Protein AF-A0AAD3XKQ5-F1 (afdb_monomer)

Secondary structure (DSSP, 8-state):
-GGGGT-BTTB-SSTT----SSPPPP-PPPTT--HHHHHHHHHHHHH--S------SS-HHHHHHHHHHHHHHHHHHHHTS--HHHHHHHHHHHHHHHHHS-------------HHHHHHHHHHHHHHHHHHHHHHHHHHHTTT-HHHHHHHHHHHHHHHHHHHHHHHHHHHHHHHHHHHHHHHHHTT-

Radius of gyration: 32.08 Å; Cα contacts (8 Å, |Δi|>4): 68; chains: 1; bounding box: 66×71×65 Å

Organism: Nepenthes gracilis (NCBI:txid150966)

Structure (mmCIF, N/CA/C/O backbone):
data_AF-A0AAD3XKQ5-F1
#
_entry.id   AF-A0AAD3XKQ5-F1
#
loop_
_atom_site.group_PDB
_atom_site.id
_atom_site.type_symbol
_atom_site.label_atom_id
_atom_site.label_alt_id
_atom_site.label_comp_id
_atom_site.label_asym_id
_atom_site.label_entity_id
_atom_site.label_seq_id
_atom_site.pdbx_PDB_ins_code
_atom_site.Cartn_x
_atom_site.Cartn_y
_atom_site.Cartn_z
_atom_site.occupancy
_atom_site.B_iso_or_equiv
_atom_site.auth_seq_id
_atom_site.auth_comp_id
_atom_site.auth_asym_id
_atom_site.auth_atom_id
_atom_site.pdbx_PDB_model_num
ATOM 1 N N . MET A 1 1 ? -11.873 17.105 34.333 1.00 69.88 1 MET A N 1
ATOM 2 C CA . MET A 1 1 ? -11.500 16.675 32.964 1.00 69.88 1 MET A CA 1
ATOM 3 C C . MET A 1 1 ? -10.469 17.612 32.327 1.00 69.88 1 MET A C 1
ATOM 5 O O . MET A 1 1 ? -9.431 17.121 31.914 1.00 69.88 1 MET A O 1
ATOM 9 N N . MET A 1 2 ? -10.682 18.938 32.317 1.00 74.25 2 MET A N 1
ATOM 10 C CA . MET A 1 2 ? -9.738 19.914 31.726 1.00 74.25 2 MET A CA 1
ATOM 11 C C . MET A 1 2 ? -8.396 20.045 32.469 1.00 74.25 2 MET A C 1
ATOM 13 O O . MET A 1 2 ? -7.367 20.252 31.835 1.00 74.25 2 MET A O 1
ATOM 17 N N . ALA A 1 3 ? -8.381 19.852 33.792 1.00 74.44 3 ALA A N 1
ATOM 18 C CA . ALA A 1 3 ? -7.149 19.887 34.587 1.00 74.44 3 ALA A CA 1
ATOM 19 C C . ALA A 1 3 ? -6.101 18.852 34.120 1.00 74.44 3 ALA A C 1
ATOM 21 O O . ALA A 1 3 ? -4.918 19.165 34.057 1.00 74.44 3 ALA A O 1
ATOM 22 N N . ASN A 1 4 ? -6.535 17.658 33.693 1.00 79.88 4 ASN A N 1
ATOM 23 C CA . ASN A 1 4 ? -5.638 16.600 33.201 1.00 79.88 4 ASN A CA 1
ATOM 24 C C . ASN A 1 4 ? -5.000 16.938 31.845 1.00 79.88 4 ASN A C 1
ATOM 26 O O . ASN A 1 4 ? -3.986 16.355 31.485 1.00 79.88 4 ASN A O 1
ATOM 30 N N . MET A 1 5 ? -5.589 17.881 31.106 1.00 75.00 5 MET A N 1
ATOM 31 C CA . MET A 1 5 ? -5.068 18.403 29.841 1.00 75.00 5 MET A CA 1
ATOM 32 C C . MET A 1 5 ? -4.233 19.682 30.051 1.00 75.00 5 MET A C 1
ATOM 34 O O . MET A 1 5 ? -3.895 20.368 29.091 1.00 75.00 5 MET A O 1
ATOM 38 N N . GLY A 1 6 ? -3.905 20.020 31.307 1.00 77.12 6 GLY A N 1
ATOM 39 C CA . GLY A 1 6 ? -3.063 21.166 31.649 1.00 77.12 6 GLY A CA 1
ATOM 40 C C . GLY A 1 6 ? -3.800 22.505 31.704 1.00 77.12 6 GLY A C 1
ATOM 41 O O . GLY A 1 6 ? -3.184 23.536 31.466 1.00 77.12 6 GLY A O 1
ATOM 42 N N . TYR A 1 7 ? -5.108 22.525 31.977 1.00 79.06 7 TYR A N 1
ATOM 43 C CA . TYR A 1 7 ? -5.847 23.779 32.169 1.00 79.06 7 TYR A CA 1
ATOM 44 C C . TYR A 1 7 ? -5.558 24.395 33.545 1.00 79.06 7 TYR A C 1
ATOM 46 O O . TYR A 1 7 ? -5.739 23.723 34.565 1.00 79.06 7 TYR A O 1
ATOM 54 N N . ARG A 1 8 ? -5.183 25.679 33.580 1.00 75.44 8 ARG A N 1
ATOM 55 C CA . ARG A 1 8 ? -5.085 26.488 34.804 1.00 75.44 8 ARG A CA 1
ATOM 56 C C . ARG A 1 8 ? -5.953 27.738 34.654 1.00 75.44 8 ARG A C 1
ATOM 58 O O . ARG A 1 8 ? -6.067 28.307 33.578 1.00 75.44 8 ARG A O 1
ATOM 65 N N . GLU A 1 9 ? -6.596 28.179 35.726 1.00 72.75 9 GLU A N 1
ATOM 66 C CA . GLU A 1 9 ? -7.395 29.406 35.665 1.00 72.75 9 GLU A CA 1
ATOM 67 C C . GLU A 1 9 ? 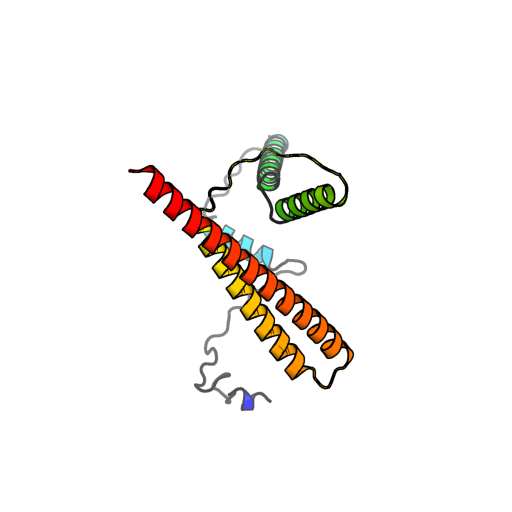-6.487 30.610 35.347 1.00 72.75 9 GLU A C 1
ATOM 69 O O . GLU A 1 9 ? -5.449 30.793 35.981 1.00 72.75 9 GLU A O 1
ATOM 74 N N . GLY A 1 10 ? -6.825 31.378 34.305 1.00 73.69 10 GLY A N 1
ATOM 75 C CA . GLY A 1 10 ? -6.029 32.520 33.830 1.00 73.69 10 GLY A CA 1
ATOM 76 C C . GLY A 1 10 ? -4.835 32.184 32.922 1.00 73.69 10 GLY A C 1
ATOM 77 O O . GLY A 1 10 ? -4.246 33.097 32.352 1.00 73.69 10 GLY A O 1
ATOM 78 N N . MET A 1 11 ? -4.494 30.905 32.731 1.00 66.94 11 MET A N 1
ATOM 79 C CA . MET A 1 11 ? -3.465 30.447 31.787 1.00 66.94 11 MET A CA 1
ATOM 80 C C . MET A 1 11 ? -4.050 29.298 30.970 1.00 66.94 11 MET A C 1
ATOM 82 O O . MET A 1 11 ? -4.361 28.248 31.523 1.00 66.94 11 MET A O 1
ATOM 86 N N . GLY A 1 12 ? -4.275 29.496 29.670 1.00 69.94 12 GLY A N 1
ATOM 87 C CA . GLY A 1 12 ? -5.029 28.515 28.887 1.00 69.94 12 GLY A CA 1
ATOM 88 C C . GLY A 1 12 ? -4.364 27.132 28.801 1.00 69.94 12 GLY A C 1
ATOM 89 O O . GLY A 1 12 ? -3.310 26.864 29.370 1.00 69.94 12 GLY A O 1
ATOM 90 N N . LEU A 1 13 ? -5.037 26.221 28.105 1.00 75.88 13 LEU A N 1
ATOM 91 C CA . LEU A 1 13 ? -4.726 24.791 28.089 1.00 75.88 13 LEU A CA 1
ATOM 92 C C . LEU A 1 13 ? -3.264 24.494 27.682 1.00 75.88 13 LEU A C 1
ATOM 94 O O . LEU A 1 13 ? -2.844 24.875 26.592 1.00 75.88 13 LEU A O 1
ATOM 98 N N . GLY A 1 14 ? -2.508 23.778 28.522 1.00 71.56 14 GLY A N 1
ATOM 99 C CA . GLY A 1 14 ? -1.168 23.271 28.202 1.00 71.56 14 GLY A CA 1
ATOM 100 C C . GLY A 1 14 ? -0.189 23.331 29.381 1.00 71.56 14 GLY A C 1
ATOM 101 O O . GLY A 1 14 ? -0.318 24.162 30.274 1.00 71.56 14 GLY A O 1
ATOM 102 N N . VAL A 1 15 ? 0.832 22.465 29.379 1.00 67.38 15 VAL A N 1
ATOM 103 C CA . VAL A 1 15 ? 1.809 22.311 30.487 1.00 67.38 15 VAL A CA 1
ATOM 104 C C . VAL A 1 15 ? 2.550 23.618 30.820 1.00 67.38 15 VAL A C 1
ATOM 106 O O . VAL A 1 15 ? 2.850 23.876 31.982 1.00 67.38 15 VAL A O 1
ATOM 109 N N . TYR A 1 16 ? 2.791 24.465 29.814 1.00 70.06 16 TYR A N 1
ATOM 110 C CA . TYR A 1 16 ? 3.468 25.762 29.953 1.00 70.06 16 TYR A CA 1
ATOM 111 C C . TYR A 1 16 ? 2.513 26.964 29.993 1.00 70.06 16 TYR A C 1
ATOM 113 O O . TYR A 1 16 ? 2.966 28.099 29.876 1.00 70.06 16 TYR A O 1
ATOM 121 N N . GLY A 1 17 ? 1.197 26.749 30.106 1.00 65.69 17 GLY A N 1
ATOM 122 C CA . GLY A 1 17 ? 0.223 27.846 30.071 1.00 65.69 17 GLY A CA 1
ATOM 123 C C . GLY A 1 17 ? 0.193 28.603 28.738 1.00 65.69 17 GLY A C 1
ATOM 124 O O . GLY A 1 17 ? -0.266 29.741 28.696 1.00 65.69 17 GLY A O 1
ATOM 125 N N . GLN A 1 18 ? 0.659 27.976 27.649 1.00 67.75 18 GLN A N 1
ATOM 126 C CA . GLN A 1 18 ? 0.625 28.484 26.267 1.00 67.75 18 GLN A CA 1
ATOM 127 C C . GLN A 1 18 ? -0.792 28.453 25.668 1.00 67.75 18 GLN A C 1
ATOM 129 O O . GLN A 1 18 ? -0.992 28.135 24.497 1.00 67.75 18 GLN A O 1
ATOM 134 N N . GLY A 1 19 ? -1.801 28.770 26.475 1.00 66.88 19 GLY A N 1
ATOM 135 C CA . GLY A 1 19 ? -3.098 29.119 25.928 1.00 66.88 19 GLY A CA 1
ATOM 136 C C . GLY A 1 19 ? -2.964 30.338 25.028 1.00 66.88 19 GLY A C 1
ATOM 137 O O . GLY A 1 19 ? -2.173 31.236 25.314 1.00 66.88 19 GLY A O 1
ATOM 138 N N . MET A 1 20 ? -3.744 30.385 23.951 1.00 65.25 20 MET A N 1
ATOM 139 C CA . MET A 1 20 ? -3.851 31.597 23.147 1.00 65.25 20 MET A CA 1
ATOM 140 C C . MET A 1 20 ? -4.315 32.760 24.032 1.00 65.25 20 MET A C 1
ATOM 142 O O . MET A 1 20 ? -5.442 32.752 24.522 1.00 65.25 20 MET A O 1
ATOM 146 N N . VAL A 1 21 ? -3.420 33.725 24.254 1.00 66.75 21 VAL A N 1
ATOM 147 C CA . VAL A 1 21 ? -3.703 34.981 24.970 1.00 66.75 21 VAL A CA 1
ATOM 148 C C . VAL A 1 21 ? -4.575 35.891 24.105 1.00 66.75 21 VAL A C 1
ATOM 150 O O . VAL A 1 21 ? -5.486 36.541 24.614 1.00 66.75 21 VAL A O 1
ATOM 153 N N . ASP A 1 22 ? -4.345 35.866 22.790 1.00 71.81 22 ASP A N 1
ATOM 154 C CA . ASP A 1 22 ? -5.102 36.649 21.823 1.00 71.81 22 ASP A CA 1
ATOM 155 C C . ASP A 1 22 ? -6.260 35.823 21.242 1.00 71.81 22 ASP A C 1
ATOM 157 O O . ASP A 1 22 ? -6.040 34.720 20.728 1.00 71.81 22 ASP A O 1
ATOM 161 N N . PRO A 1 23 ? -7.506 36.323 21.291 1.00 77.44 23 PRO A N 1
ATOM 162 C CA . PRO A 1 23 ? -8.640 35.620 20.711 1.00 77.44 23 PRO A CA 1
ATOM 163 C C . PRO A 1 23 ? -8.526 35.557 19.180 1.00 77.44 23 PRO A C 1
ATOM 165 O O . PRO A 1 23 ? -8.214 36.551 18.524 1.00 77.44 23 PRO A O 1
ATOM 168 N N . ILE A 1 24 ? -8.849 34.398 18.592 1.00 77.88 24 ILE A N 1
ATOM 169 C CA . ILE A 1 24 ? -8.983 34.267 17.132 1.00 77.88 24 ILE A CA 1
ATOM 170 C C . ILE A 1 24 ? -10.142 35.154 16.678 1.00 77.88 24 ILE A C 1
ATOM 172 O O . ILE A 1 24 ? -11.261 35.029 17.180 1.00 77.88 24 ILE A O 1
ATOM 176 N N . SER A 1 25 ? -9.901 36.023 15.697 1.00 80.25 25 SER A N 1
ATOM 177 C CA . SER A 1 25 ? -10.970 36.791 15.070 1.00 80.25 25 SER A CA 1
ATOM 178 C C . SER A 1 25 ? -11.885 35.858 14.270 1.00 80.25 25 SER A C 1
ATOM 180 O O . SER A 1 25 ? -11.480 35.205 13.310 1.00 80.25 25 SER A O 1
ATOM 182 N N . VAL A 1 26 ? -13.152 35.778 14.679 1.00 82.06 26 VAL A N 1
ATOM 183 C CA . VAL A 1 26 ? -14.165 34.960 14.001 1.00 82.06 26 VAL A CA 1
ATOM 184 C C . VAL A 1 26 ? -14.992 35.852 13.075 1.00 82.06 26 VAL A C 1
ATOM 186 O O . VAL A 1 26 ? -15.630 36.801 13.529 1.00 82.06 26 VAL A O 1
ATOM 189 N N . LYS A 1 27 ? -15.018 35.545 11.771 1.00 82.81 27 LYS A N 1
ATOM 190 C CA . LYS A 1 27 ? -15.901 36.200 10.789 1.00 82.81 27 LYS A CA 1
ATOM 191 C C . LYS A 1 27 ? -17.136 35.325 10.576 1.00 82.81 27 LYS A C 1
ATOM 193 O O . LYS A 1 27 ? -17.039 34.245 9.999 1.00 82.81 27 LYS A O 1
ATOM 198 N N . VAL A 1 28 ? -18.296 35.778 11.049 1.00 85.56 28 VAL A N 1
ATOM 199 C CA . VAL A 1 28 ? -19.563 35.053 10.858 1.00 85.56 28 VAL A CA 1
A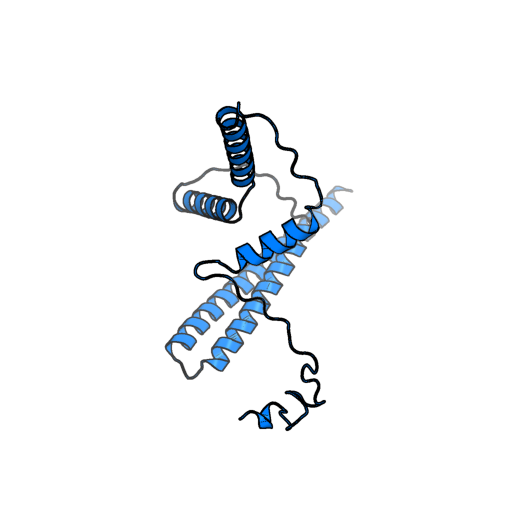TOM 200 C C . VAL A 1 28 ? -20.063 35.279 9.433 1.00 85.56 28 VAL A C 1
ATOM 202 O O . VAL A 1 28 ? -20.260 36.420 9.012 1.00 85.56 28 VAL A O 1
ATOM 205 N N . LEU A 1 29 ? -20.262 34.190 8.688 1.00 84.00 29 LEU A N 1
ATOM 206 C CA . LEU A 1 29 ? -20.845 34.246 7.350 1.00 84.00 29 LEU A CA 1
ATOM 207 C C . LEU A 1 29 ? -22.380 34.325 7.420 1.00 84.00 29 LEU A C 1
ATOM 209 O O . LEU A 1 29 ? -22.988 33.751 8.327 1.00 84.00 29 LEU A O 1
ATOM 213 N N . PRO A 1 30 ? -23.029 34.992 6.450 1.00 88.56 30 PRO A N 1
ATOM 214 C CA . PRO A 1 30 ? -24.472 34.923 6.262 1.00 88.56 30 PRO A CA 1
ATOM 215 C C . PRO A 1 30 ? -24.986 33.481 6.167 1.00 88.56 30 PRO A C 1
ATOM 217 O O . PRO A 1 30 ? -24.303 32.582 5.671 1.00 88.56 30 PRO A O 1
ATOM 220 N N . ALA A 1 31 ? -26.235 33.269 6.586 1.00 86.00 31 ALA A N 1
ATOM 221 C CA . ALA A 1 31 ? -26.875 31.962 6.495 1.00 86.00 31 ALA A CA 1
ATOM 222 C C . ALA A 1 31 ? -26.851 31.419 5.052 1.00 86.00 31 ALA A C 1
ATOM 224 O O . ALA A 1 31 ? -27.070 32.162 4.094 1.00 86.00 31 ALA A O 1
ATOM 225 N N . LYS A 1 32 ? -26.640 30.101 4.917 1.00 85.25 32 LYS A N 1
ATOM 226 C CA . LYS A 1 32 ? -26.541 29.362 3.640 1.00 85.25 32 LYS A CA 1
ATOM 227 C C . LYS A 1 32 ? -25.293 29.666 2.792 1.00 85.25 32 LYS A C 1
ATOM 229 O O . LYS A 1 32 ? -25.271 29.297 1.622 1.00 85.25 32 LYS A O 1
ATOM 234 N N . GLN A 1 33 ? -24.261 30.300 3.352 1.00 83.94 33 GLN A N 1
ATOM 235 C CA . GLN A 1 33 ? -22.959 30.438 2.690 1.00 83.94 33 GLN A CA 1
ATOM 236 C C . GLN A 1 33 ? -21.963 29.402 3.221 1.00 83.94 33 GLN A C 1
ATOM 238 O O . GLN A 1 33 ? -21.891 29.161 4.425 1.00 83.94 33 GLN A O 1
ATOM 243 N N . SER A 1 34 ? -21.212 28.770 2.317 1.00 86.38 34 SER A N 1
ATOM 244 C CA . SER A 1 34 ? -20.160 27.810 2.659 1.00 86.38 34 SER A CA 1
ATOM 245 C C . SER A 1 34 ? -18.859 28.523 3.036 1.00 86.38 34 SER A C 1
ATOM 247 O O . SER A 1 34 ? -18.622 29.665 2.642 1.00 86.38 34 SER A O 1
ATOM 249 N N . LEU A 1 35 ? -17.978 27.827 3.758 1.00 83.62 35 LEU A N 1
ATOM 250 C CA . LEU A 1 35 ? -16.630 28.322 4.067 1.00 83.62 35 LEU A CA 1
ATOM 251 C C . LEU A 1 35 ? -15.811 28.621 2.801 1.00 83.62 35 LEU A C 1
ATOM 253 O O . LEU A 1 35 ? -14.986 29.529 2.803 1.00 83.62 35 LEU A O 1
ATOM 257 N N . ASP A 1 36 ? -16.101 27.923 1.703 1.00 84.31 36 ASP A N 1
ATOM 258 C CA . ASP A 1 36 ? -15.477 28.152 0.399 1.00 84.31 36 ASP A CA 1
ATOM 259 C C . ASP A 1 36 ? -15.719 29.584 -0.125 1.00 84.31 36 ASP A C 1
ATOM 261 O O . ASP A 1 36 ? -14.824 30.225 -0.677 1.00 84.31 36 ASP A O 1
ATOM 265 N N . HIS A 1 37 ? -16.892 30.164 0.165 1.00 82.75 37 HIS A N 1
ATOM 266 C CA . HIS A 1 37 ? -17.192 31.562 -0.161 1.00 82.75 37 HIS A CA 1
ATOM 267 C C . HIS A 1 37 ? -16.280 32.547 0.594 1.00 82.75 37 HIS A C 1
ATOM 269 O O . HIS A 1 37 ? -15.902 33.583 0.045 1.00 82.75 37 HIS A O 1
ATOM 275 N N . ALA A 1 38 ? -15.884 32.235 1.835 1.00 78.06 38 ALA A N 1
ATOM 276 C CA . ALA A 1 38 ? -14.963 33.079 2.598 1.00 78.06 38 ALA A CA 1
ATOM 277 C C . ALA A 1 38 ? -13.562 33.106 1.973 1.00 78.06 38 ALA A C 1
ATOM 279 O O . ALA A 1 38 ? -12.961 34.178 1.879 1.00 78.06 38 ALA A O 1
ATOM 280 N N . LEU A 1 39 ? -13.077 31.952 1.505 1.00 80.31 39 LEU A N 1
ATOM 281 C CA . LEU A 1 39 ? -11.778 31.831 0.842 1.00 80.31 39 LEU A CA 1
ATOM 282 C C . LEU A 1 39 ? -11.759 32.632 -0.463 1.00 80.31 39 LEU A C 1
ATOM 284 O O . LEU A 1 39 ? -10.875 33.466 -0.665 1.00 80.31 39 LEU A O 1
ATOM 288 N N . GLN A 1 40 ? -12.798 32.489 -1.288 1.00 78.75 40 GLN A N 1
ATOM 289 C CA . GLN A 1 40 ? -12.930 33.254 -2.531 1.00 78.75 40 GLN A CA 1
ATOM 290 C C . GLN A 1 40 ? -13.049 34.767 -2.289 1.00 78.75 40 GLN A C 1
ATOM 292 O O . GLN A 1 40 ? -12.499 35.554 -3.057 1.00 78.75 40 GLN A O 1
ATOM 297 N N . CYS A 1 41 ? -13.749 35.203 -1.234 1.00 68.62 41 CYS A N 1
ATOM 298 C CA . CYS A 1 41 ? -13.806 36.620 -0.865 1.00 68.62 41 CYS A CA 1
ATOM 299 C C . CYS A 1 41 ? -12.443 37.157 -0.416 1.00 68.62 41 CYS A C 1
ATOM 301 O O . CYS A 1 41 ? -12.073 38.242 -0.850 1.00 68.62 41 CYS A O 1
ATOM 303 N N . SER A 1 42 ? -11.676 36.409 0.386 1.00 67.44 42 SER A N 1
ATOM 304 C CA . SER A 1 42 ? -10.332 36.846 0.802 1.00 67.44 42 SER A CA 1
ATOM 305 C C . SER A 1 42 ? -9.351 36.974 -0.367 1.00 67.44 42 SER A C 1
ATOM 307 O O . SER A 1 42 ? -8.541 37.895 -0.384 1.00 67.44 42 SER A O 1
ATOM 309 N N . GLN A 1 43 ? -9.463 36.105 -1.376 1.00 65.75 43 GLN A N 1
ATOM 310 C CA . GLN A 1 43 ? -8.645 36.178 -2.589 1.00 65.75 43 GLN A CA 1
ATOM 311 C C . GLN A 1 43 ? -9.033 37.384 -3.459 1.00 65.75 43 GLN A C 1
ATOM 313 O O . GLN A 1 43 ? -8.164 38.119 -3.914 1.00 65.75 43 GLN A O 1
ATOM 318 N N . LYS A 1 44 ? -10.337 37.661 -3.609 1.00 59.31 44 LYS A N 1
ATOM 319 C CA . LYS A 1 44 ? -10.843 38.828 -4.360 1.00 59.31 44 LYS A CA 1
ATOM 320 C C . LYS A 1 44 ? -10.549 40.163 -3.674 1.00 59.31 44 LYS A C 1
ATOM 322 O O . LYS A 1 44 ? -10.249 41.141 -4.350 1.00 59.31 44 LYS A O 1
ATOM 327 N N . GLU A 1 45 ? -10.604 40.218 -2.341 1.00 58.06 45 GLU A N 1
ATOM 328 C CA . GLU A 1 45 ? -10.237 41.416 -1.567 1.00 58.06 45 GLU A CA 1
ATOM 329 C C . GLU A 1 45 ? -8.742 41.767 -1.717 1.00 58.06 45 GLU A C 1
ATOM 331 O O . GLU A 1 45 ? -8.384 42.940 -1.611 1.00 58.06 45 GLU A O 1
ATOM 336 N N . GLY A 1 46 ? -7.882 40.785 -2.026 1.00 54.47 46 GLY A N 1
ATOM 337 C CA . GLY A 1 46 ? -6.471 41.001 -2.364 1.00 54.47 46 GLY A CA 1
ATOM 338 C C . GLY A 1 46 ? -6.222 41.538 -3.781 1.00 54.47 46 GLY A C 1
ATOM 339 O O . GLY A 1 46 ? -5.185 42.158 -4.012 1.00 54.47 46 GLY A O 1
ATOM 340 N N . GLU A 1 47 ? -7.165 41.357 -4.712 1.00 53.62 47 GLU A N 1
ATOM 341 C CA . GLU A 1 47 ? -6.985 41.669 -6.141 1.00 53.62 47 GLU A CA 1
ATOM 342 C C . GLU A 1 47 ? -7.869 42.818 -6.671 1.00 53.62 47 GLU A C 1
ATOM 344 O O . GLU A 1 47 ? -7.641 43.308 -7.774 1.00 53.62 47 GLU A O 1
ATOM 349 N N . GLU A 1 48 ? -8.834 43.339 -5.903 1.00 47.28 48 GLU A N 1
ATOM 350 C CA . GLU A 1 48 ? -9.739 44.399 -6.380 1.00 47.28 48 GLU A CA 1
ATOM 351 C C . GLU A 1 48 ? -9.525 45.762 -5.693 1.00 47.28 48 GLU A C 1
ATOM 353 O O . GLU A 1 48 ? -10.311 46.222 -4.863 1.00 47.28 48 GLU A O 1
ATOM 358 N N . LYS A 1 49 ? -8.507 46.497 -6.154 1.00 47.53 49 LYS A N 1
ATOM 359 C CA . LYS A 1 49 ? -8.549 47.971 -6.226 1.00 47.53 49 LYS A CA 1
ATOM 360 C C . LYS A 1 49 ? -8.485 48.427 -7.680 1.00 47.53 49 LYS A C 1
ATOM 362 O O . LYS A 1 49 ? -7.620 49.212 -8.048 1.00 47.53 49 LYS A O 1
ATOM 367 N N . GLU A 1 50 ? -9.434 47.998 -8.508 1.00 47.34 50 GLU A N 1
ATOM 368 C CA . GLU A 1 50 ? -9.639 48.640 -9.807 1.00 47.34 50 GLU A CA 1
ATOM 369 C C . GLU A 1 50 ? -11.071 49.144 -9.992 1.00 47.34 50 GLU A C 1
ATOM 371 O O . GLU A 1 50 ? -12.081 48.465 -9.825 1.00 47.34 50 GLU A O 1
ATOM 376 N N . SER A 1 51 ? -11.119 50.436 -10.301 1.00 48.44 51 SER A N 1
ATOM 377 C CA . SER A 1 51 ? -12.283 51.292 -10.467 1.00 48.44 51 SER A CA 1
ATOM 378 C C . SER A 1 51 ? -13.403 50.673 -11.312 1.00 48.44 51 SER A C 1
ATOM 380 O O . SER A 1 51 ? -13.215 50.350 -12.487 1.00 48.44 51 SER A O 1
ATOM 382 N N . LYS A 1 52 ? -14.620 50.631 -10.758 1.00 47.56 52 LYS A N 1
ATOM 383 C CA . LYS A 1 52 ? -15.854 50.311 -11.492 1.00 47.56 52 LYS A CA 1
ATOM 384 C C . LYS A 1 52 ? -16.169 51.405 -12.522 1.00 47.56 52 LYS A C 1
ATOM 386 O O . LYS A 1 52 ? -16.965 52.308 -12.264 1.00 47.56 52 LYS A O 1
ATOM 391 N N . LYS A 1 53 ? -15.576 51.319 -13.716 1.00 53.62 53 LYS A N 1
ATOM 392 C CA . LYS A 1 53 ? -15.987 52.114 -14.883 1.00 53.62 53 LYS A CA 1
ATOM 393 C C . LYS A 1 53 ? -17.291 51.543 -15.448 1.00 53.62 53 LYS A C 1
ATOM 395 O O . LYS A 1 53 ? -17.367 50.382 -15.849 1.00 53.62 53 LYS A O 1
ATOM 400 N N . LYS A 1 54 ? -18.343 52.366 -15.475 1.00 55.78 54 LYS A N 1
ATOM 401 C CA . LYS A 1 54 ? -19.647 52.032 -16.068 1.00 55.78 54 LYS A CA 1
ATOM 402 C C . LYS A 1 54 ? -19.510 51.935 -17.594 1.00 55.78 54 LYS A C 1
ATOM 404 O O . LYS A 1 54 ? -19.616 52.945 -18.281 1.00 55.78 54 LYS A O 1
ATOM 409 N N . HIS A 1 55 ? -19.303 50.737 -18.139 1.00 51.53 55 HIS A N 1
ATOM 410 C CA . HIS A 1 55 ? -19.333 50.524 -19.590 1.00 51.53 55 HIS A CA 1
ATOM 411 C C . HIS A 1 55 ? -20.702 50.021 -20.077 1.00 51.53 55 HIS A C 1
ATOM 413 O O . HIS A 1 55 ? -21.153 48.945 -19.699 1.00 51.53 55 HIS A O 1
ATOM 419 N N . GLY A 1 56 ? -21.322 50.834 -20.943 1.00 54.53 56 GLY A N 1
ATOM 420 C CA . GLY A 1 56 ? -22.174 50.467 -22.083 1.00 54.53 56 GLY A CA 1
ATOM 421 C C . GLY A 1 56 ? -23.288 49.436 -21.876 1.00 54.53 56 GLY A C 1
ATOM 422 O O . GLY A 1 56 ? -23.053 48.229 -21.849 1.00 54.53 56 GLY A O 1
ATOM 423 N N . ARG A 1 57 ? -24.545 49.902 -21.896 1.00 59.47 57 ARG A N 1
ATOM 424 C CA . ARG A 1 57 ? -25.730 49.060 -22.141 1.00 59.47 57 ARG A CA 1
ATOM 425 C C . ARG A 1 57 ? -25.673 48.503 -23.568 1.00 59.47 57 ARG A C 1
ATOM 427 O O . ARG A 1 57 ? -26.205 49.096 -24.493 1.00 59.47 57 ARG A O 1
ATOM 434 N N . GLY A 1 58 ? -25.030 47.354 -23.738 1.00 65.56 58 GLY A N 1
ATOM 435 C CA . GLY A 1 58 ? -25.058 46.616 -24.999 1.00 65.56 58 GLY A CA 1
ATOM 436 C C . GLY A 1 58 ? -23.962 45.563 -25.066 1.00 65.56 58 GLY A C 1
ATOM 437 O O . GLY A 1 58 ? -22.783 45.883 -25.002 1.00 65.56 58 GLY A O 1
ATOM 438 N N . GLY A 1 59 ? -24.340 44.288 -25.183 1.00 66.50 59 GLY A N 1
ATOM 439 C CA . GLY A 1 59 ? -23.387 43.194 -25.418 1.00 66.50 59 GLY A CA 1
ATOM 440 C C . GLY A 1 59 ? -23.159 42.222 -24.258 1.00 66.50 59 GLY A C 1
ATOM 441 O O . GLY A 1 59 ? -22.427 41.252 -24.446 1.00 66.50 59 GLY A O 1
ATOM 442 N N . LYS A 1 60 ? -23.828 42.387 -23.102 1.00 67.81 60 LYS A N 1
ATOM 443 C CA . LYS A 1 60 ? -23.728 41.445 -21.963 1.00 67.81 60 LYS A CA 1
ATOM 444 C C . LYS A 1 60 ? -24.016 39.995 -22.376 1.00 67.81 60 LYS A C 1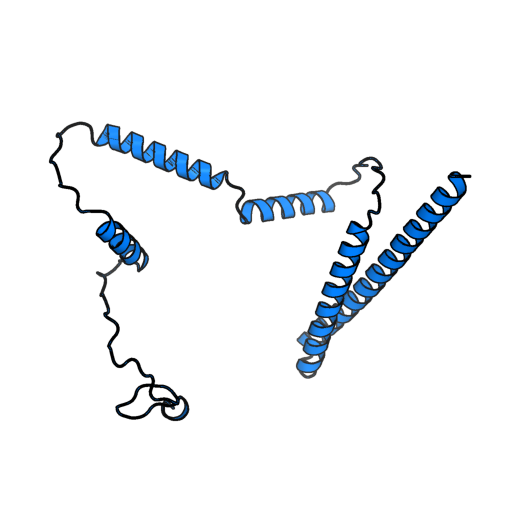
ATOM 446 O O . LYS A 1 60 ? -23.269 39.104 -21.995 1.00 67.81 60 LYS A O 1
ATOM 451 N N . ARG A 1 61 ? -25.032 39.760 -23.220 1.00 67.88 61 ARG A N 1
ATOM 452 C CA . ARG A 1 61 ? -25.351 38.416 -23.744 1.00 67.88 61 ARG A CA 1
ATOM 453 C C . ARG A 1 61 ? -24.238 37.835 -24.627 1.00 67.88 61 ARG A C 1
ATOM 455 O O . ARG A 1 61 ? -23.894 36.673 -24.458 1.00 67.88 61 ARG A O 1
ATOM 462 N N . LYS A 1 62 ? -23.641 38.629 -25.529 1.00 72.31 62 LYS A N 1
ATOM 463 C CA . LYS A 1 62 ? -22.550 38.148 -26.401 1.00 72.31 62 LYS A CA 1
ATOM 464 C C . LYS A 1 62 ? -21.248 37.914 -25.633 1.00 72.31 62 LYS A C 1
ATOM 466 O O . LYS A 1 62 ? -20.572 36.932 -25.902 1.00 72.31 62 LYS A O 1
ATOM 471 N N . ARG A 1 63 ? -20.919 38.772 -24.661 1.00 72.00 63 ARG A N 1
ATOM 472 C CA . ARG A 1 63 ? -19.762 38.568 -23.773 1.00 72.00 63 ARG A CA 1
ATOM 473 C C . ARG A 1 63 ? -19.971 37.350 -22.874 1.00 72.00 63 ARG A C 1
ATOM 475 O O . ARG A 1 63 ? -19.103 36.495 -22.827 1.00 72.00 63 ARG A O 1
ATOM 482 N N . GLY A 1 64 ? -21.148 37.222 -22.257 1.00 75.12 64 GLY A N 1
ATOM 483 C CA . GLY A 1 64 ? -21.498 36.070 -21.425 1.00 75.12 64 GLY A CA 1
ATOM 484 C C . GLY A 1 64 ? -21.410 34.740 -22.173 1.00 75.12 64 GLY A C 1
ATOM 485 O O . GLY A 1 64 ? -20.860 33.793 -21.629 1.00 75.12 64 GLY A O 1
ATOM 486 N N . LYS A 1 65 ? -21.858 34.683 -23.438 1.00 80.06 65 LYS A N 1
ATOM 487 C CA . LYS A 1 65 ? -21.712 33.474 -24.264 1.00 80.06 65 LYS A CA 1
ATOM 488 C C . LYS A 1 65 ? -20.239 33.103 -24.487 1.00 80.06 65 LYS A C 1
ATOM 490 O O . LYS A 1 65 ? -19.896 31.946 -24.307 1.00 80.06 65 LYS A O 1
ATOM 495 N N . LYS A 1 66 ? -19.372 34.081 -24.782 1.00 77.44 66 LYS A N 1
ATOM 496 C CA . LYS A 1 66 ? -17.926 33.848 -24.958 1.00 77.44 66 LYS A CA 1
ATOM 497 C C . LYS A 1 66 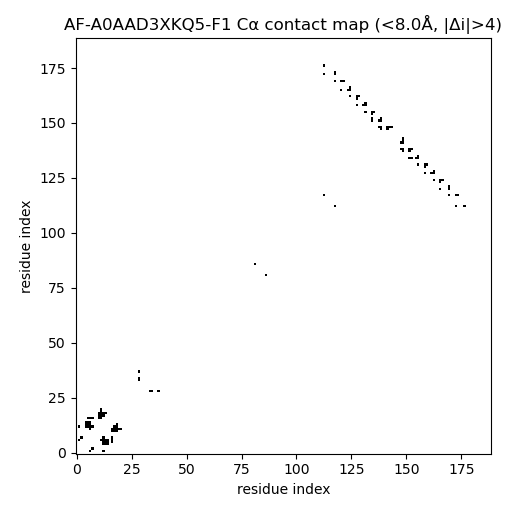? -17.235 33.382 -23.674 1.00 77.44 66 LYS A C 1
ATOM 499 O O . LYS A 1 66 ? -16.434 32.464 -23.726 1.00 77.44 66 LYS A O 1
ATOM 504 N N . PHE A 1 67 ? -17.554 33.989 -22.529 1.00 76.69 67 PHE A N 1
ATOM 505 C CA . PHE A 1 67 ? -16.981 33.572 -21.244 1.00 76.69 67 PHE A CA 1
ATOM 506 C C . PHE A 1 67 ? -17.471 32.188 -20.811 1.00 76.69 67 PHE A C 1
ATOM 508 O O . PHE A 1 67 ? -16.689 31.412 -20.281 1.00 76.69 67 PHE A O 1
ATOM 515 N N . ALA A 1 68 ? -18.740 31.857 -21.068 1.00 78.00 68 ALA A N 1
ATOM 516 C CA . ALA A 1 68 ? -19.276 30.531 -20.774 1.00 78.00 68 ALA A CA 1
ATOM 517 C C . ALA A 1 68 ? -18.657 29.444 -21.668 1.00 78.00 68 ALA A C 1
ATOM 519 O O . ALA A 1 68 ? -18.398 28.345 -21.196 1.00 78.00 68 ALA A O 1
ATOM 520 N N . GLU A 1 69 ? -18.410 29.750 -22.941 1.00 79.88 69 GLU A N 1
ATOM 521 C CA . GLU A 1 69 ? -17.748 28.841 -23.883 1.00 79.88 69 GLU A CA 1
ATOM 522 C C . GLU A 1 69 ? -16.267 28.647 -23.530 1.00 79.88 69 GLU A C 1
ATOM 524 O O . GLU A 1 69 ? -15.802 27.516 -23.488 1.00 79.88 69 GLU A O 1
ATOM 529 N N . ALA A 1 70 ? -15.561 29.717 -23.145 1.00 79.19 70 ALA A N 1
ATOM 530 C CA . ALA A 1 70 ? -14.191 29.625 -22.638 1.00 79.19 70 ALA A CA 1
ATOM 531 C C . ALA A 1 70 ? -14.097 28.831 -21.321 1.00 79.19 70 ALA A C 1
ATOM 533 O O . ALA A 1 70 ? -13.174 28.045 -21.148 1.00 79.19 70 ALA A O 1
ATOM 534 N N . ALA A 1 71 ? -15.064 28.994 -20.411 1.00 80.31 71 ALA A N 1
ATOM 535 C CA . ALA A 1 71 ? -15.115 28.222 -19.169 1.00 80.31 71 ALA A CA 1
ATOM 536 C C . ALA A 1 71 ? -15.402 26.731 -19.418 1.00 80.31 71 ALA A C 1
ATOM 538 O O . ALA A 1 71 ? -14.852 25.884 -18.727 1.00 80.31 71 ALA A O 1
ATOM 539 N N . ARG A 1 72 ? -16.235 26.398 -20.415 1.00 77.69 72 ARG A N 1
ATOM 540 C CA . ARG A 1 72 ? -16.462 25.000 -20.814 1.00 77.69 72 ARG A CA 1
ATOM 541 C C . ARG A 1 72 ? -15.225 24.380 -21.452 1.00 77.69 72 ARG A C 1
ATOM 543 O O . ARG A 1 72 ? -14.854 23.294 -21.042 1.00 77.69 72 ARG A O 1
ATOM 550 N N . ALA A 1 73 ? -14.557 25.095 -22.357 1.00 77.50 73 ALA A N 1
ATOM 551 C CA . ALA A 1 73 ? -13.317 24.623 -22.972 1.00 77.50 73 ALA A CA 1
ATOM 552 C C . ALA A 1 73 ? -12.203 24.393 -21.932 1.00 77.50 73 ALA A C 1
ATOM 554 O O . ALA A 1 73 ? -11.505 23.390 -22.000 1.00 77.50 73 ALA A O 1
ATOM 555 N N . ALA A 1 74 ? -12.077 25.272 -20.930 1.00 72.94 74 ALA A N 1
ATOM 556 C CA . ALA A 1 74 ? -11.115 25.089 -19.842 1.00 72.94 74 ALA A CA 1
ATOM 557 C C . ALA A 1 74 ? -11.425 23.846 -18.985 1.00 72.94 74 ALA A C 1
ATOM 559 O O . ALA A 1 74 ? -10.517 23.089 -18.661 1.00 72.94 74 ALA A O 1
ATOM 560 N N . ASN A 1 75 ? -12.702 23.604 -18.664 1.00 71.50 75 ASN A N 1
ATOM 561 C CA . ASN A 1 75 ? -13.108 22.405 -17.926 1.00 71.50 75 ASN A CA 1
ATOM 562 C C . ASN A 1 75 ? -12.907 21.123 -18.754 1.00 71.50 75 ASN A C 1
ATOM 564 O O . ASN A 1 75 ? -12.458 20.123 -18.212 1.00 71.50 75 ASN A O 1
ATOM 568 N N . GLU A 1 76 ? -13.186 21.149 -20.062 1.00 70.62 76 GLU A N 1
ATOM 569 C CA . GLU A 1 76 ? -12.935 20.019 -20.972 1.00 70.62 76 GLU A CA 1
ATOM 570 C C . GLU A 1 76 ? -11.432 19.694 -21.069 1.00 70.62 76 GLU A C 1
ATOM 572 O O . GLU A 1 76 ? -11.050 18.527 -21.059 1.00 70.62 76 GLU A O 1
ATOM 577 N N . GLU A 1 77 ? -10.555 20.705 -21.093 1.00 69.56 77 GLU A N 1
ATOM 578 C CA . GLU A 1 77 ? -9.102 20.492 -21.025 1.00 69.56 77 GLU A CA 1
ATOM 579 C C . GLU A 1 77 ? -8.653 19.889 -19.688 1.00 69.56 77 GLU A C 1
ATOM 581 O O . GLU A 1 77 ? -7.714 19.093 -19.669 1.00 69.56 77 GLU A O 1
ATOM 586 N N . GLU A 1 78 ? -9.303 20.240 -18.575 1.00 68.31 78 GLU A N 1
ATOM 587 C CA . GLU A 1 78 ? -9.043 19.629 -17.267 1.00 68.31 78 GLU A CA 1
ATOM 588 C C . GLU A 1 78 ? -9.577 18.193 -17.169 1.00 68.31 78 GLU A C 1
ATOM 590 O O . GLU A 1 78 ? -8.895 17.349 -16.595 1.00 68.31 78 GLU A O 1
ATOM 595 N N . GLU A 1 79 ? -10.718 17.879 -17.788 1.00 66.94 79 GLU A N 1
ATOM 596 C CA . GLU A 1 79 ? -11.260 16.513 -17.889 1.00 66.94 79 GLU A CA 1
ATOM 597 C C . GLU A 1 79 ? -10.421 15.602 -18.805 1.00 66.94 79 GLU A C 1
ATOM 599 O O . GLU A 1 79 ? -10.381 14.387 -18.609 1.00 66.94 79 GLU A O 1
ATOM 604 N N . LEU A 1 80 ? -9.715 16.175 -19.788 1.00 64.69 80 LEU A N 1
ATOM 605 C CA . LEU A 1 80 ? -8.745 15.462 -20.628 1.00 64.69 80 LEU A CA 1
ATOM 606 C C . LEU A 1 80 ? -7.400 15.232 -19.932 1.00 64.69 80 LEU A C 1
ATOM 608 O O . LEU A 1 80 ? -6.585 14.438 -20.419 1.00 64.69 80 LEU A O 1
ATOM 612 N N . ARG A 1 81 ? -7.130 15.910 -18.808 1.00 72.38 81 ARG A N 1
ATOM 613 C CA . ARG A 1 81 ? -5.951 15.577 -18.009 1.00 72.38 81 ARG A CA 1
ATOM 614 C C . ARG A 1 81 ? -6.162 14.189 -17.415 1.00 72.38 81 ARG A C 1
ATOM 616 O O . ARG A 1 81 ? -7.256 13.882 -16.950 1.00 72.38 81 ARG A O 1
ATOM 623 N N . PRO A 1 82 ? -5.125 13.340 -17.410 1.00 76.69 82 PRO A N 1
ATOM 624 C CA . PRO A 1 82 ? -5.230 12.012 -16.830 1.00 76.69 82 PRO A CA 1
ATOM 625 C C . PRO A 1 82 ? -5.509 12.125 -15.323 1.00 76.69 82 PRO A C 1
ATOM 627 O O . PRO A 1 82 ? -4.600 12.330 -14.521 1.00 76.69 82 PRO A O 1
ATOM 630 N N . ASP A 1 83 ? -6.785 12.019 -14.955 1.00 82.50 83 ASP A N 1
ATOM 631 C CA . ASP A 1 83 ? -7.275 11.990 -13.579 1.00 82.50 83 ASP A CA 1
ATOM 632 C C . ASP A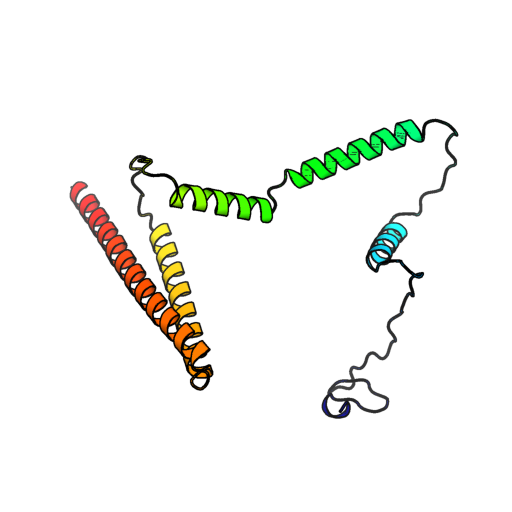 1 83 ? -6.972 10.629 -12.932 1.00 82.50 83 ASP A C 1
ATOM 634 O O . ASP A 1 83 ? -6.908 9.594 -13.605 1.00 82.50 83 ASP A O 1
ATOM 638 N N . VAL A 1 84 ? -6.826 10.603 -11.610 1.00 87.38 84 VAL A N 1
ATOM 639 C CA . VAL A 1 84 ? -6.575 9.391 -10.818 1.00 87.38 84 VAL A CA 1
ATOM 640 C C . VAL A 1 84 ? -7.656 8.339 -11.081 1.00 87.38 84 VAL A C 1
ATOM 642 O O . VAL A 1 84 ? -7.348 7.154 -11.194 1.00 87.38 84 VAL A O 1
ATOM 645 N N . PHE A 1 85 ? -8.911 8.758 -11.266 1.00 85.75 85 PHE A N 1
ATOM 646 C CA . PHE A 1 85 ? -10.001 7.846 -11.615 1.00 85.75 85 PHE A CA 1
ATOM 647 C C . PHE A 1 85 ? -9.879 7.294 -13.038 1.00 85.75 85 PHE A C 1
ATOM 649 O O . PHE A 1 85 ? -10.161 6.116 -13.251 1.00 85.75 85 PHE A O 1
ATOM 656 N N . SER A 1 86 ? -9.392 8.086 -14.000 1.00 84.75 86 SER A N 1
ATOM 657 C CA . SER A 1 86 ? -9.104 7.593 -15.355 1.00 84.75 86 SER A CA 1
ATOM 658 C C . SER A 1 86 ? -7.995 6.532 -15.344 1.00 84.75 86 SER A C 1
ATOM 660 O O . SER A 1 86 ? -8.120 5.500 -16.002 1.00 84.75 86 SER A O 1
ATOM 662 N N . LEU A 1 87 ? -6.958 6.714 -14.516 1.00 88.50 87 LEU A N 1
ATOM 663 C CA . LEU A 1 87 ? -5.892 5.731 -14.315 1.00 88.50 87 LEU A CA 1
ATOM 664 C C . LEU A 1 87 ? -6.426 4.433 -13.698 1.00 88.50 87 LEU A C 1
ATOM 666 O O . LEU A 1 87 ? -6.109 3.352 -14.191 1.00 88.50 87 LEU A O 1
ATOM 670 N N . ILE A 1 88 ? -7.253 4.534 -12.654 1.00 89.25 88 ILE A N 1
ATOM 671 C CA . ILE A 1 88 ? -7.878 3.373 -12.007 1.00 89.25 88 ILE A CA 1
ATOM 672 C C . ILE A 1 88 ? -8.772 2.626 -13.001 1.00 89.25 88 ILE A C 1
ATOM 674 O O . ILE A 1 88 ? -8.674 1.408 -13.112 1.00 89.25 88 ILE A O 1
ATOM 678 N N . ASN A 1 89 ? -9.600 3.337 -13.765 1.00 87.62 89 ASN A N 1
ATOM 679 C CA . ASN A 1 89 ? -10.494 2.721 -14.743 1.00 87.62 89 ASN A CA 1
ATOM 68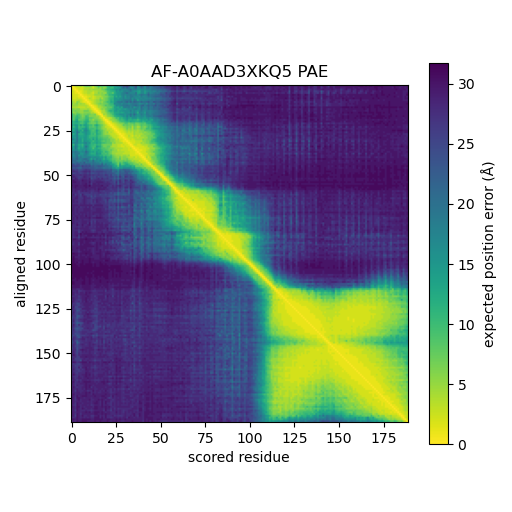0 C C . ASN A 1 89 ? -9.719 2.013 -15.857 1.00 87.62 89 ASN A C 1
ATOM 682 O O . ASN A 1 89 ? -10.076 0.899 -16.230 1.00 87.62 89 ASN A O 1
ATOM 686 N N . ASN A 1 90 ? -8.622 2.607 -16.329 1.00 86.62 90 ASN A N 1
ATOM 687 C CA . ASN A 1 90 ? -7.742 1.971 -17.305 1.00 86.62 90 ASN A CA 1
ATOM 688 C C . ASN A 1 90 ? -7.067 0.719 -16.724 1.00 86.62 90 ASN A C 1
ATOM 690 O O . ASN A 1 90 ? -7.044 -0.319 -17.378 1.00 86.62 90 ASN A O 1
ATOM 694 N N . GLN A 1 91 ? -6.578 0.769 -15.481 1.00 85.94 91 GLN A N 1
ATOM 695 C CA . GLN A 1 91 ? -5.994 -0.401 -14.812 1.00 85.94 91 GLN A CA 1
ATOM 696 C C . GLN A 1 91 ? -7.023 -1.521 -14.605 1.00 85.94 91 GLN A C 1
ATOM 698 O O . GLN A 1 91 ? -6.725 -2.687 -14.861 1.00 85.94 91 GLN A O 1
ATOM 703 N N . LEU A 1 92 ? -8.248 -1.187 -14.196 1.00 84.12 92 LEU A N 1
ATOM 704 C CA . LEU A 1 92 ? -9.333 -2.156 -14.035 1.00 84.12 92 LEU A CA 1
ATOM 705 C C . LEU A 1 92 ? -9.776 -2.751 -15.380 1.00 84.12 92 LEU A C 1
ATOM 707 O O . LEU A 1 92 ? -10.013 -3.955 -15.451 1.00 84.12 92 LEU A O 1
ATOM 711 N N . ALA A 1 93 ? -9.830 -1.952 -16.450 1.00 82.31 93 ALA A N 1
ATOM 712 C CA . ALA A 1 93 ? -10.126 -2.429 -17.801 1.00 82.31 93 ALA A CA 1
ATOM 713 C C . ALA A 1 93 ? -9.041 -3.390 -18.322 1.00 82.31 93 ALA A C 1
ATOM 715 O O . ALA A 1 93 ? -9.361 -4.475 -18.803 1.00 82.31 93 ALA A O 1
ATOM 716 N N . MET A 1 94 ? -7.757 -3.061 -18.131 1.00 74.31 94 MET A N 1
ATOM 717 C CA . MET A 1 94 ? -6.632 -3.942 -18.483 1.00 74.31 94 MET A CA 1
ATOM 718 C C . MET A 1 94 ? -6.642 -5.259 -17.685 1.00 74.31 94 MET A C 1
ATOM 720 O O . MET A 1 94 ? -6.300 -6.327 -18.203 1.00 74.31 94 MET A O 1
ATOM 724 N N . HIS A 1 95 ? -7.059 -5.215 -16.417 1.00 68.38 95 HIS A N 1
ATOM 725 C CA . HIS A 1 95 ? -7.235 -6.420 -15.607 1.00 68.38 95 HIS A CA 1
ATOM 726 C C . HIS A 1 95 ? -8.459 -7.249 -16.031 1.00 68.38 95 HIS A C 1
ATOM 728 O O . HIS A 1 95 ? -8.394 -8.475 -16.016 1.00 68.38 95 HIS A O 1
ATOM 734 N N . ALA A 1 96 ? -9.548 -6.618 -16.475 1.00 66.38 96 ALA A N 1
ATOM 735 C CA . ALA A 1 96 ? -10.713 -7.325 -17.007 1.00 66.38 96 ALA A CA 1
ATOM 736 C C . ALA A 1 96 ? -10.400 -8.058 -18.327 1.00 66.38 96 ALA A C 1
ATOM 738 O O . ALA A 1 96 ? -10.805 -9.208 -18.498 1.00 66.38 96 ALA A O 1
ATOM 739 N N . GLU A 1 97 ? -9.620 -7.449 -19.228 1.00 60.53 97 GLU A N 1
ATOM 740 C CA . GLU A 1 97 ? -9.175 -8.095 -20.474 1.00 60.53 97 GLU A CA 1
ATOM 741 C C . GLU A 1 97 ? -8.237 -9.284 -20.215 1.00 60.53 97 GLU A C 1
ATOM 743 O O . GLU A 1 97 ? -8.364 -10.325 -20.861 1.00 60.53 97 GLU A O 1
ATOM 748 N N . SER A 1 98 ? -7.348 -9.181 -19.221 1.00 59.03 98 SER A N 1
ATOM 749 C CA . SER A 1 98 ? -6.438 -10.278 -18.848 1.00 59.03 98 SER A CA 1
ATOM 750 C C . SER A 1 98 ? -7.119 -11.442 -18.114 1.00 59.03 98 SER A C 1
ATOM 752 O O . SER A 1 98 ? -6.556 -12.535 -18.069 1.00 59.03 98 SER A O 1
ATOM 754 N N . ILE A 1 99 ? -8.333 -11.247 -17.591 1.00 59.62 99 ILE A N 1
ATOM 755 C CA . ILE A 1 99 ? -9.137 -12.297 -16.942 1.00 59.62 99 ILE A CA 1
ATOM 756 C C . ILE A 1 99 ? -10.160 -12.916 -17.920 1.00 59.62 99 ILE A C 1
ATOM 758 O O . ILE A 1 99 ? -10.571 -14.059 -17.724 1.00 59.62 99 ILE A O 1
ATOM 762 N N . GLY A 1 100 ? -10.550 -12.208 -18.991 1.00 53.50 100 GLY A N 1
ATOM 763 C CA . GLY A 1 100 ? -11.641 -12.612 -19.892 1.00 53.50 100 GLY A CA 1
ATOM 764 C C . GLY A 1 100 ? -11.273 -13.029 -21.325 1.00 53.50 100 GLY A C 1
ATOM 765 O O . GLY A 1 100 ? -12.148 -13.530 -22.029 1.00 53.50 100 GLY A O 1
ATOM 766 N N . GLY A 1 101 ? -10.031 -12.857 -21.791 1.00 41.69 101 GLY A N 1
ATOM 767 C CA . GLY A 1 101 ? -9.676 -13.101 -23.197 1.00 41.69 101 GLY A CA 1
ATOM 768 C C . GLY A 1 101 ? -8.311 -13.757 -23.371 1.00 41.69 101 GLY A C 1
ATOM 769 O O . GLY A 1 101 ? -7.286 -13.208 -22.984 1.00 41.69 101 GLY A O 1
ATOM 770 N N . GLY A 1 102 ? -8.300 -14.953 -23.956 1.00 41.78 102 GLY A N 1
ATOM 771 C CA . GLY A 1 102 ? -7.109 -15.780 -24.110 1.00 41.78 102 GLY A CA 1
ATOM 772 C C . GLY A 1 102 ? -6.002 -15.207 -25.005 1.00 41.78 102 GLY A C 1
ATOM 773 O O . GLY A 1 102 ? -6.231 -14.426 -25.921 1.00 41.78 102 GLY A O 1
ATOM 774 N N . LEU A 1 103 ? -4.795 -15.711 -24.729 1.00 48.41 103 LEU A N 1
ATOM 775 C CA . LEU A 1 103 ? -3.667 -15.919 -25.641 1.00 48.41 103 LEU A CA 1
ATOM 776 C C . LEU A 1 103 ? -3.478 -14.858 -26.742 1.00 48.41 103 LEU A C 1
ATOM 778 O O . LEU A 1 103 ? -3.743 -15.107 -27.916 1.00 48.41 103 LEU A O 1
ATOM 782 N N . VAL A 1 104 ? -2.845 -13.740 -26.393 1.00 39.75 104 VAL A N 1
ATOM 783 C CA . VAL A 1 104 ? -2.044 -12.981 -27.361 1.00 39.75 104 VAL A CA 1
ATOM 784 C C . VAL A 1 104 ? -0.575 -13.195 -27.019 1.00 39.75 104 VAL A C 1
ATOM 786 O O . VAL A 1 104 ? -0.032 -12.613 -26.082 1.00 39.75 104 VAL A O 1
ATOM 789 N N . LYS A 1 105 ? 0.070 -14.074 -27.797 1.00 47.59 105 LYS A N 1
ATOM 790 C CA . LYS A 1 105 ? 1.530 -14.177 -27.904 1.00 47.59 105 LYS A CA 1
ATOM 791 C C . LYS A 1 105 ? 2.085 -12.800 -28.286 1.00 47.59 105 LYS A C 1
ATOM 793 O O . LYS A 1 105 ? 2.103 -12.452 -29.464 1.00 47.59 105 LYS A O 1
ATOM 798 N N . LYS A 1 106 ? 2.575 -12.035 -27.310 1.00 36.28 106 LYS A N 1
ATOM 799 C CA . LYS A 1 106 ? 3.566 -10.989 -27.571 1.00 36.28 106 LYS A CA 1
ATOM 800 C C . LYS A 1 106 ? 4.947 -11.628 -27.505 1.00 36.28 106 LYS A C 1
ATOM 802 O O . LYS A 1 106 ? 5.386 -12.099 -26.463 1.00 36.28 106 LYS A O 1
ATOM 807 N N . THR A 1 107 ? 5.518 -11.732 -28.699 1.00 34.91 107 THR A N 1
ATOM 808 C CA . THR A 1 107 ? 6.942 -11.699 -29.039 1.00 34.91 107 THR A CA 1
ATOM 809 C C . THR A 1 107 ? 7.907 -11.617 -27.860 1.00 34.91 107 THR A C 1
ATOM 811 O O . THR A 1 107 ? 7.873 -10.679 -27.068 1.00 34.91 107 THR A O 1
ATOM 814 N N . VAL A 1 108 ? 8.805 -12.599 -27.832 1.00 38.31 108 VAL A N 1
ATOM 815 C CA . VAL A 1 108 ? 10.060 -12.628 -27.083 1.00 38.31 108 VAL A CA 1
ATOM 816 C C . VAL A 1 108 ? 10.850 -11.357 -27.400 1.00 38.31 108 VAL A C 1
ATOM 818 O O . VAL A 1 108 ? 11.624 -11.312 -28.348 1.00 38.31 108 VAL A O 1
ATOM 821 N N . GLU A 1 109 ? 10.638 -10.304 -26.621 1.00 34.78 109 GLU A N 1
ATOM 822 C CA . GLU A 1 109 ? 11.729 -9.395 -26.318 1.00 34.78 109 GLU A CA 1
ATOM 823 C C . GLU A 1 109 ? 12.544 -10.097 -25.247 1.00 34.78 109 GLU A C 1
ATOM 825 O O . GLU A 1 109 ? 12.029 -10.454 -24.183 1.00 34.78 109 GLU A O 1
ATOM 830 N N . GLU A 1 110 ? 13.808 -10.360 -25.561 1.00 45.88 110 GLU A N 1
ATOM 831 C CA . GLU A 1 110 ? 14.808 -10.701 -24.568 1.00 45.88 110 GLU A CA 1
ATOM 832 C C . GLU A 1 110 ? 14.746 -9.625 -23.486 1.00 45.88 110 GLU A C 1
ATOM 834 O O . GLU A 1 110 ? 15.298 -8.533 -23.635 1.00 45.88 110 GLU A O 1
ATOM 839 N N . LYS A 1 111 ? 14.033 -9.923 -22.396 1.00 47.03 111 LYS A N 1
ATOM 840 C CA . LYS A 1 111 ? 14.169 -9.186 -21.155 1.00 47.03 111 LYS A CA 1
ATOM 841 C C . LYS A 1 111 ? 15.635 -9.335 -20.808 1.00 47.03 111 LYS A C 1
ATOM 843 O O . LYS A 1 111 ? 16.087 -10.384 -20.352 1.00 47.03 111 LYS A O 1
ATOM 848 N N . LYS A 1 112 ? 16.410 -8.303 -21.117 1.00 53.94 112 LYS A N 1
ATOM 849 C CA . LYS A 1 112 ? 17.687 -8.115 -20.466 1.00 53.94 112 LYS A CA 1
ATOM 850 C C . LYS A 1 112 ? 17.300 -8.047 -19.004 1.00 53.94 112 LYS A C 1
ATOM 852 O O . LYS A 1 112 ? 16.600 -7.126 -18.587 1.00 53.94 112 LYS A O 1
ATOM 857 N N . ASP A 1 113 ? 17.620 -9.106 -18.277 1.00 57.78 113 ASP A N 1
ATOM 858 C CA . ASP A 1 113 ? 17.545 -9.145 -16.829 1.00 57.78 113 ASP A CA 1
ATOM 859 C C . ASP A 1 113 ? 18.562 -8.095 -16.337 1.00 57.78 113 ASP A C 1
ATOM 861 O O . ASP A 1 113 ? 19.675 -8.394 -15.929 1.00 57.78 113 ASP A O 1
ATOM 865 N N . ASP A 1 114 ? 18.274 -6.815 -16.543 1.00 67.38 114 ASP A N 1
ATOM 866 C CA . ASP A 1 114 ? 19.211 -5.750 -16.244 1.00 67.38 114 ASP A CA 1
ATOM 867 C C . ASP A 1 114 ? 19.380 -5.716 -14.730 1.00 67.38 114 ASP A C 1
ATOM 869 O O . ASP A 1 114 ? 18.433 -5.950 -13.993 1.00 67.38 114 ASP A O 1
ATOM 873 N N . ARG A 1 115 ? 20.561 -5.367 -14.218 1.00 72.00 115 ARG A N 1
ATOM 874 C CA . ARG A 1 115 ? 20.807 -5.278 -12.760 1.00 72.00 115 ARG A CA 1
ATOM 875 C C . ARG A 1 115 ? 19.758 -4.439 -12.003 1.00 72.00 115 ARG A C 1
ATOM 877 O O . ARG A 1 115 ? 19.601 -4.593 -10.801 1.00 72.00 115 ARG A O 1
ATOM 884 N N . ARG A 1 116 ? 19.027 -3.570 -12.711 1.00 76.81 116 ARG A N 1
ATOM 885 C CA . ARG A 1 116 ? 17.873 -2.809 -12.210 1.00 76.81 116 ARG A CA 1
ATOM 886 C C . ARG A 1 116 ? 16.664 -3.683 -11.859 1.00 76.81 116 ARG A C 1
ATOM 888 O O . ARG A 1 116 ? 15.975 -3.363 -10.901 1.00 76.81 116 ARG A O 1
ATOM 895 N N . SER A 1 117 ? 16.411 -4.767 -12.592 1.00 77.94 117 SER A N 1
ATOM 896 C CA . SER A 1 117 ? 15.345 -5.713 -12.264 1.00 77.94 117 SER A CA 1
ATOM 897 C C . SER A 1 117 ? 15.651 -6.446 -10.960 1.00 77.94 117 SER A C 1
ATOM 899 O O . SER A 1 117 ? 14.756 -6.560 -10.137 1.00 77.94 117 SER A O 1
ATOM 901 N N . LEU A 1 118 ? 16.908 -6.841 -10.706 1.00 77.38 118 LEU A N 1
ATOM 902 C CA . LEU A 1 118 ? 17.318 -7.416 -9.412 1.00 77.38 118 LEU A CA 1
ATOM 903 C C . LEU A 1 118 ? 17.009 -6.479 -8.237 1.00 77.38 118 LEU A C 1
ATOM 905 O O . LEU A 1 118 ? 16.455 -6.919 -7.239 1.00 77.38 118 LEU A O 1
ATOM 909 N N . ILE A 1 119 ? 17.298 -5.182 -8.381 1.00 83.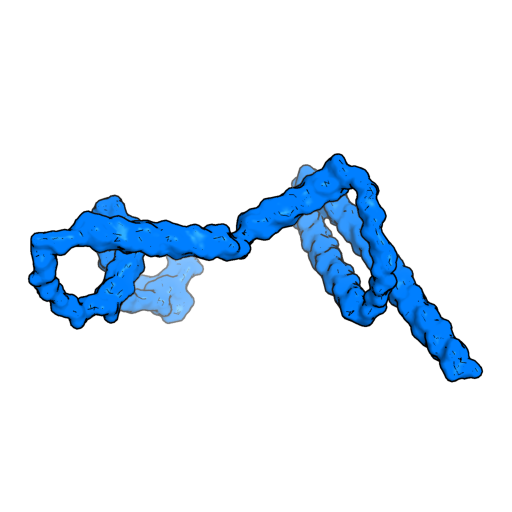62 119 ILE A N 1
ATOM 910 C CA . ILE A 1 119 ? 16.987 -4.184 -7.345 1.00 83.62 119 ILE A CA 1
ATOM 911 C C . ILE A 1 119 ? 15.469 -4.080 -7.119 1.00 83.62 119 ILE A C 1
ATOM 913 O O . ILE A 1 119 ? 15.025 -4.014 -5.977 1.00 83.62 119 ILE A O 1
ATOM 917 N N . ALA A 1 120 ? 14.663 -4.125 -8.185 1.00 87.00 120 ALA A N 1
ATOM 918 C CA . ALA A 1 120 ? 13.206 -4.134 -8.052 1.00 87.00 120 ALA A CA 1
ATOM 919 C C . ALA A 1 120 ? 12.705 -5.375 -7.285 1.00 87.00 120 ALA A C 1
ATOM 921 O O . ALA A 1 120 ? 11.881 -5.239 -6.384 1.00 87.00 120 ALA A O 1
ATOM 922 N N . TRP A 1 121 ? 13.265 -6.561 -7.561 1.00 85.00 121 TRP A N 1
ATOM 923 C CA . TRP A 1 121 ? 12.963 -7.787 -6.810 1.00 85.00 121 TRP A CA 1
ATOM 924 C C . TRP A 1 121 ? 13.348 -7.677 -5.328 1.00 85.00 121 TRP A C 1
ATOM 926 O O . TRP A 1 121 ? 12.605 -8.137 -4.462 1.00 85.00 121 TRP A O 1
ATOM 936 N N . GLU A 1 122 ? 14.486 -7.056 -5.006 1.00 87.69 122 GLU A N 1
ATOM 937 C CA . GLU A 1 122 ? 14.883 -6.817 -3.613 1.00 87.69 122 GLU A CA 1
ATOM 938 C C . GLU A 1 122 ? 13.879 -5.924 -2.877 1.00 87.69 122 GLU A C 1
ATOM 940 O O . GLU A 1 122 ? 13.553 -6.183 -1.716 1.00 87.69 122 GLU A O 1
ATOM 945 N N . ASP A 1 123 ? 13.375 -4.881 -3.535 1.00 90.00 123 ASP A N 1
ATOM 946 C CA . ASP A 1 123 ? 12.372 -3.993 -2.954 1.00 90.00 123 ASP A CA 1
ATOM 947 C C . ASP A 1 123 ? 11.020 -4.699 -2.779 1.00 90.00 123 ASP A C 1
ATOM 949 O O . ASP A 1 123 ? 10.385 -4.551 -1.731 1.00 90.00 123 ASP A O 1
ATOM 953 N N . GLU A 1 124 ? 10.618 -5.554 -3.722 1.00 90.31 124 GLU A N 1
ATOM 954 C CA . GLU A 1 124 ? 9.436 -6.414 -3.583 1.00 90.31 124 GLU A CA 1
ATOM 955 C C . GLU A 1 124 ? 9.554 -7.364 -2.380 1.00 90.31 124 GLU A C 1
ATOM 957 O O . GLU A 1 124 ? 8.636 -7.450 -1.557 1.00 90.31 124 GLU A O 1
ATOM 962 N N . VAL A 1 125 ? 10.709 -8.014 -2.200 1.00 93.12 125 VAL A N 1
ATOM 963 C CA . VAL A 1 125 ? 10.972 -8.880 -1.039 1.00 93.12 125 VAL A CA 1
ATOM 964 C C . VAL A 1 125 ? 10.936 -8.081 0.269 1.00 93.12 125 VAL A C 1
ATOM 966 O O . VAL A 1 125 ? 10.353 -8.544 1.253 1.00 93.12 125 VAL A O 1
ATOM 969 N N . LYS A 1 126 ? 11.494 -6.861 0.307 1.00 94.62 126 LYS A N 1
ATOM 970 C CA . LYS A 1 126 ? 11.411 -5.980 1.491 1.00 94.62 126 LYS A CA 1
ATOM 971 C C . LYS A 1 126 ? 9.963 -5.636 1.834 1.00 94.62 126 LYS A C 1
ATOM 973 O O . LYS A 1 126 ? 9.578 -5.716 3.002 1.00 94.62 126 LYS A O 1
ATOM 978 N N . VAL A 1 127 ? 9.147 -5.291 0.839 1.00 94.56 127 VAL A N 1
ATOM 979 C CA . VAL A 1 127 ? 7.725 -4.978 1.040 1.00 94.56 127 VAL A CA 1
ATOM 980 C C . VAL A 1 127 ? 6.967 -6.193 1.581 1.00 94.56 127 VAL A C 1
ATOM 982 O O . VAL A 1 127 ? 6.194 -6.054 2.534 1.00 94.56 127 VAL A O 1
ATOM 985 N N . LEU A 1 128 ? 7.220 -7.389 1.039 1.00 95.19 128 LEU A N 1
ATOM 986 C CA . LEU A 1 128 ? 6.616 -8.633 1.527 1.00 95.19 128 LEU A CA 1
ATOM 987 C C . LEU A 1 128 ? 7.027 -8.948 2.971 1.00 95.19 128 LEU A C 1
ATOM 989 O O . LEU A 1 128 ? 6.168 -9.307 3.775 1.00 95.19 128 LEU A O 1
ATOM 993 N N . ARG A 1 129 ? 8.296 -8.739 3.342 1.00 95.31 129 ARG A N 1
ATOM 994 C CA . ARG A 1 129 ? 8.779 -8.911 4.726 1.00 95.31 129 ARG A CA 1
ATOM 995 C C . ARG A 1 129 ? 8.071 -7.978 5.708 1.00 95.31 129 ARG A C 1
ATOM 997 O O . ARG A 1 129 ? 7.545 -8.448 6.713 1.00 95.31 129 ARG A O 1
ATOM 1004 N N . ILE A 1 130 ? 7.960 -6.689 5.377 1.00 96.75 130 ILE A N 1
ATOM 1005 C CA . ILE A 1 130 ? 7.216 -5.712 6.194 1.00 96.75 130 ILE A CA 1
ATOM 1006 C C . ILE A 1 130 ? 5.743 -6.128 6.325 1.00 96.75 130 ILE A C 1
ATOM 1008 O O . ILE A 1 130 ? 5.105 -5.922 7.360 1.00 96.75 130 ILE A O 1
ATOM 1012 N N . ARG A 1 131 ? 5.158 -6.699 5.265 1.00 95.31 131 ARG A N 1
ATOM 1013 C CA . ARG A 1 131 ? 3.774 -7.174 5.304 1.00 95.31 131 ARG A CA 1
ATOM 1014 C C . ARG A 1 131 ? 3.606 -8.383 6.223 1.00 95.31 131 ARG A C 1
ATOM 1016 O O . ARG A 1 131 ? 2.609 -8.422 6.943 1.00 95.31 131 ARG A O 1
ATOM 1023 N N . VAL A 1 132 ? 4.552 -9.320 6.206 1.00 96.81 132 VAL A N 1
ATOM 1024 C CA . VAL A 1 132 ? 4.576 -10.477 7.112 1.00 96.81 132 VAL A CA 1
ATOM 1025 C C . VAL A 1 132 ? 4.656 -10.012 8.563 1.00 96.81 132 VAL A C 1
ATOM 1027 O O . VAL A 1 132 ? 3.797 -10.401 9.344 1.00 96.81 132 VAL A O 1
ATOM 1030 N N . GLU A 1 133 ? 5.574 -9.103 8.895 1.00 96.75 133 GLU A N 1
ATOM 1031 C CA . GLU A 1 133 ? 5.726 -8.551 10.253 1.00 96.75 133 GLU A CA 1
ATOM 1032 C C . GLU A 1 133 ? 4.429 -7.891 10.755 1.00 96.75 133 GLU A C 1
ATOM 1034 O O . GLU A 1 133 ? 3.928 -8.187 11.839 1.00 96.75 133 GLU A O 1
ATOM 1039 N N . LYS A 1 134 ? 3.791 -7.063 9.917 1.00 96.50 134 LYS A N 1
ATOM 1040 C CA . LYS A 1 134 ? 2.497 -6.444 10.255 1.00 96.50 134 LYS A CA 1
ATOM 1041 C C . LYS A 1 134 ? 1.388 -7.475 10.478 1.00 96.50 134 LYS A C 1
ATOM 1043 O O . LYS A 1 134 ? 0.519 -7.264 11.325 1.00 96.50 134 LYS A O 1
ATOM 1048 N N . LEU A 1 135 ? 1.364 -8.552 9.691 1.00 95.44 135 LEU A N 1
ATOM 1049 C CA . LEU A 1 135 ? 0.383 -9.627 9.852 1.00 95.44 135 LEU A CA 1
ATOM 1050 C C . LEU A 1 135 ? 0.671 -10.471 11.096 1.00 95.44 135 LEU A C 1
ATOM 1052 O O . LEU A 1 135 ? -0.276 -10.861 11.771 1.00 95.44 135 LEU A O 1
ATOM 1056 N N . GLU A 1 136 ? 1.938 -10.700 11.434 1.00 95.38 136 GLU A N 1
ATOM 1057 C CA . GLU A 1 136 ? 2.358 -11.361 12.673 1.00 95.38 136 GLU A CA 1
ATOM 1058 C C . GLU A 1 136 ? 1.886 -10.571 13.892 1.00 95.38 136 GLU A C 1
ATOM 1060 O O . GLU A 1 136 ? 1.176 -11.116 14.737 1.00 95.38 136 GLU A O 1
ATOM 1065 N N . GLU A 1 137 ? 2.129 -9.259 13.921 1.00 96.44 137 GLU A N 1
ATOM 1066 C CA . GLU A 1 137 ? 1.602 -8.408 14.986 1.00 96.44 137 GLU A CA 1
ATOM 1067 C C . GLU A 1 137 ? 0.069 -8.429 15.054 1.00 96.44 137 GLU A C 1
ATOM 1069 O O . GLU A 1 137 ? -0.506 -8.411 16.143 1.00 96.44 137 GLU A O 1
ATOM 1074 N N . MET A 1 138 ? -0.624 -8.435 13.907 1.00 93.44 138 MET A N 1
ATOM 1075 C CA . MET A 1 138 ? -2.087 -8.539 13.881 1.00 93.44 138 MET A CA 1
ATOM 1076 C C . MET A 1 138 ? -2.568 -9.869 14.459 1.00 93.44 138 MET A C 1
ATOM 1078 O O . MET A 1 138 ? -3.575 -9.891 15.166 1.00 93.44 138 MET A O 1
ATOM 1082 N N . VAL A 1 139 ? -1.875 -10.967 14.171 1.00 94.88 139 VAL A N 1
ATOM 1083 C CA . VAL A 1 139 ? -2.177 -12.285 14.737 1.00 94.88 139 VAL A CA 1
ATOM 1084 C C . VAL A 1 139 ? -1.948 -12.273 16.248 1.00 94.88 139 VAL A C 1
ATOM 1086 O O . VAL A 1 139 ? -2.813 -12.732 16.993 1.00 94.88 139 VAL A O 1
ATOM 1089 N N . ASP A 1 140 ? -0.847 -11.682 16.714 1.00 95.12 140 ASP A N 1
ATOM 1090 C CA . ASP A 1 140 ? -0.518 -11.598 18.136 1.00 95.12 140 ASP A CA 1
ATOM 1091 C C . ASP A 1 140 ? -1.495 -10.731 18.931 1.00 95.12 140 ASP A C 1
ATOM 1093 O O . ASP A 1 140 ? -1.926 -11.125 20.020 1.00 95.12 140 ASP A O 1
ATOM 1097 N N . ARG A 1 141 ? -1.902 -9.588 18.368 1.00 94.25 141 ARG A N 1
ATOM 1098 C CA . ARG A 1 141 ? -2.883 -8.679 18.976 1.00 94.25 141 ARG A CA 1
ATOM 1099 C C . ARG A 1 141 ? -4.283 -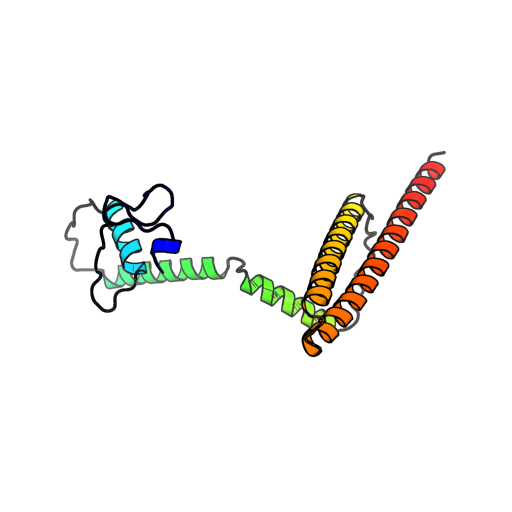9.291 19.046 1.00 94.25 141 ARG A C 1
ATOM 1101 O O . ARG A 1 141 ? -4.988 -9.076 20.027 1.00 94.25 141 ARG A O 1
ATOM 1108 N N . ASN A 1 142 ? -4.668 -10.090 18.050 1.00 92.88 142 ASN A N 1
ATOM 1109 C CA . ASN A 1 142 ? -6.032 -10.610 17.915 1.00 92.88 142 ASN A CA 1
ATOM 1110 C C . ASN A 1 142 ? -6.200 -12.075 18.350 1.00 92.88 142 ASN A C 1
ATOM 1112 O O . ASN A 1 142 ? -7.200 -12.694 18.002 1.00 92.88 142 ASN A O 1
ATOM 1116 N N . LYS A 1 143 ? -5.296 -12.640 19.166 1.00 93.12 143 LYS A N 1
ATOM 1117 C CA . LYS A 1 143 ? -5.383 -14.039 19.659 1.00 93.12 143 LYS A CA 1
ATOM 1118 C C . LYS A 1 143 ? -6.723 -14.413 20.308 1.00 93.12 143 LYS A C 1
ATOM 1120 O O . LYS A 1 143 ? -7.093 -15.582 20.325 1.00 93.12 143 LYS A O 1
ATOM 1125 N N . LYS A 1 144 ? -7.438 -13.435 20.872 1.00 92.69 144 LYS A N 1
ATOM 1126 C CA . LYS A 1 144 ? -8.736 -13.633 21.541 1.00 92.69 144 LYS A CA 1
ATOM 1127 C C . LYS A 1 144 ? -9.929 -13.519 20.585 1.00 92.69 144 LYS A C 1
ATOM 1129 O O . LYS A 1 144 ? -11.011 -14.003 20.904 1.00 92.69 144 LYS A O 1
ATOM 1134 N N . GLU A 1 145 ? -9.742 -12.913 19.415 1.00 94.12 145 GLU A N 1
ATOM 1135 C CA . GLU A 1 145 ? -10.787 -12.699 18.414 1.00 94.12 145 GLU A CA 1
ATOM 1136 C C . GLU A 1 145 ? -10.656 -13.715 17.279 1.00 94.12 145 GLU A C 1
ATOM 1138 O O . GLU A 1 145 ? -9.954 -13.495 16.293 1.00 94.12 145 GLU A O 1
ATOM 1143 N N . LYS A 1 146 ? -11.369 -14.839 17.403 1.00 93.25 146 LYS A N 1
ATOM 1144 C CA . LYS A 1 146 ? -11.236 -15.996 16.503 1.00 93.25 146 LYS A CA 1
ATOM 1145 C C . LYS A 1 146 ? -11.373 -15.650 15.013 1.00 93.25 146 LYS A C 1
ATOM 1147 O O . LYS A 1 146 ? -10.568 -16.094 14.206 1.00 93.25 146 LYS A O 1
ATOM 1152 N N . VAL A 1 147 ? -12.364 -14.839 14.639 1.00 94.31 147 VAL A N 1
ATOM 1153 C CA . VAL A 1 147 ? -12.626 -14.502 13.226 1.00 94.31 147 VAL A CA 1
ATOM 1154 C C . VAL A 1 147 ? -11.479 -13.683 12.625 1.00 94.31 147 VAL A C 1
ATOM 1156 O O . VAL A 1 147 ? -11.029 -13.960 11.511 1.00 94.31 147 VAL A O 1
ATOM 1159 N N . VAL A 1 148 ? -10.979 -12.694 13.371 1.00 92.88 148 VAL A N 1
ATOM 1160 C CA . VAL A 1 148 ? -9.872 -11.839 12.929 1.00 92.88 148 VAL A CA 1
ATOM 1161 C C . VAL A 1 148 ? -8.577 -12.641 12.896 1.00 92.88 148 VAL A C 1
ATOM 1163 O O . VAL A 1 148 ? -7.876 -12.599 11.885 1.00 92.88 148 VAL A O 1
ATOM 1166 N N . TYR A 1 149 ? -8.314 -13.433 13.937 1.00 95.75 149 TYR A N 1
ATOM 1167 C CA . TYR A 1 149 ? -7.169 -14.334 14.031 1.00 95.75 149 TYR A CA 1
ATOM 1168 C C . TYR A 1 149 ? -7.100 -15.312 12.853 1.00 95.75 149 TYR A C 1
ATOM 1170 O O . TYR A 1 149 ? -6.093 -15.342 12.150 1.00 95.75 149 TYR A O 1
ATOM 1178 N N . ASP A 1 150 ? -8.184 -16.042 12.572 1.00 95.56 150 ASP A N 1
ATOM 1179 C CA . ASP A 1 150 ? -8.232 -17.018 11.479 1.00 95.56 150 ASP A CA 1
ATOM 1180 C C . ASP A 1 150 ? -7.985 -16.343 10.121 1.00 95.56 150 ASP A C 1
ATOM 1182 O O . ASP A 1 150 ? -7.264 -16.870 9.271 1.00 95.56 150 ASP A O 1
ATOM 1186 N N . SER A 1 151 ? -8.546 -15.146 9.912 1.00 95.62 151 SER A N 1
ATOM 1187 C CA . SER A 1 151 ? -8.341 -14.384 8.676 1.00 95.62 151 SER A CA 1
ATOM 1188 C C . SER A 1 151 ? -6.903 -13.873 8.524 1.00 95.62 151 SER A C 1
ATOM 1190 O O . SER A 1 151 ? -6.328 -13.959 7.437 1.00 95.62 151 SER A O 1
ATOM 1192 N N . ALA A 1 152 ? -6.307 -13.368 9.608 1.00 94.50 152 ALA A N 1
ATOM 1193 C CA . ALA A 1 152 ? -4.947 -12.848 9.626 1.00 94.50 152 ALA A CA 1
ATOM 1194 C C . ALA A 1 152 ? -3.933 -13.983 9.460 1.00 94.50 152 ALA A C 1
ATOM 1196 O O . ALA A 1 152 ? -2.978 -13.839 8.703 1.00 94.50 152 ALA A O 1
ATOM 1197 N N . MET A 1 153 ? -4.190 -15.138 10.076 1.00 94.62 153 MET A N 1
ATOM 1198 C CA . MET A 1 153 ? -3.347 -16.322 9.970 1.00 94.62 153 MET A CA 1
ATOM 1199 C C . MET A 1 153 ? -3.350 -16.909 8.553 1.00 94.62 153 MET A C 1
ATOM 1201 O O . MET A 1 153 ? -2.285 -17.249 8.041 1.00 94.62 153 MET A O 1
ATOM 1205 N N . ARG A 1 154 ? -4.505 -16.961 7.870 1.00 96.56 154 ARG A N 1
ATOM 1206 C CA . ARG A 1 154 ? -4.558 -17.363 6.448 1.00 96.56 154 ARG A CA 1
ATOM 1207 C C . ARG A 1 154 ? -3.736 -16.429 5.566 1.00 96.56 154 ARG A C 1
ATOM 1209 O O . ARG A 1 154 ? -2.870 -16.896 4.832 1.00 96.56 154 ARG A O 1
ATOM 1216 N N . LYS A 1 155 ? -3.939 -15.115 5.712 1.00 96.31 155 LYS A N 1
ATOM 1217 C CA . LYS A 1 155 ? -3.179 -14.103 4.963 1.00 96.31 155 LYS A CA 1
ATOM 1218 C C . LYS A 1 155 ? -1.683 -14.193 5.246 1.00 96.31 155 LYS A C 1
ATOM 1220 O O . LYS A 1 155 ? -0.890 -14.079 4.325 1.00 96.31 155 LYS A O 1
ATOM 1225 N N . LEU A 1 156 ? -1.294 -14.435 6.496 1.00 96.19 156 LEU A N 1
ATOM 1226 C CA . LEU A 1 156 ? 0.100 -14.605 6.895 1.00 96.19 156 LEU A CA 1
ATOM 1227 C C . LEU A 1 156 ? 0.743 -15.810 6.197 1.00 96.19 156 LEU A C 1
ATOM 1229 O O . LEU A 1 156 ? 1.850 -15.694 5.672 1.00 96.19 156 LEU A O 1
ATOM 1233 N N . ILE A 1 157 ? 0.038 -16.943 6.133 1.00 96.62 157 ILE A N 1
ATOM 1234 C CA . ILE A 1 157 ? 0.506 -18.142 5.424 1.00 96.62 157 ILE A CA 1
ATOM 1235 C C . ILE A 1 157 ? 0.664 -17.856 3.928 1.00 96.62 157 ILE A C 1
ATOM 1237 O O . ILE A 1 157 ? 1.698 -18.192 3.354 1.00 96.62 157 ILE A O 1
ATOM 1241 N N . GLU A 1 158 ? -0.325 -17.217 3.304 1.00 96.81 158 GLU A N 1
ATOM 1242 C CA . GLU A 1 158 ? -0.271 -16.821 1.891 1.00 96.81 158 GLU A CA 1
ATOM 1243 C C . GLU A 1 158 ? 0.909 -15.880 1.618 1.00 96.81 158 GLU A C 1
ATOM 1245 O O . GLU A 1 158 ? 1.687 -16.125 0.700 1.00 96.81 158 GLU A O 1
ATOM 1250 N N . THR A 1 159 ? 1.120 -14.861 2.458 1.00 96.00 159 THR A N 1
ATOM 1251 C CA . THR A 1 159 ? 2.242 -13.925 2.291 1.00 96.00 159 THR A CA 1
ATOM 1252 C C . THR A 1 159 ? 3.601 -14.574 2.519 1.00 96.00 159 THR A C 1
ATOM 1254 O O . THR A 1 159 ? 4.553 -14.225 1.830 1.00 96.00 159 THR A O 1
ATOM 1257 N N . ARG A 1 160 ? 3.710 -15.542 3.439 1.00 96.06 160 ARG A N 1
ATOM 1258 C CA . ARG A 1 160 ? 4.952 -16.303 3.645 1.00 96.06 160 ARG A CA 1
ATOM 1259 C C . ARG A 1 160 ? 5.269 -17.196 2.445 1.00 96.06 160 ARG A C 1
ATOM 1261 O O . ARG A 1 160 ? 6.430 -17.294 2.065 1.00 96.06 160 ARG A O 1
ATOM 1268 N N . LYS A 1 161 ? 4.251 -17.807 1.829 1.00 96.88 161 LYS A N 1
ATOM 1269 C CA . LYS A 1 161 ? 4.415 -18.559 0.574 1.00 96.88 161 LYS A CA 1
ATOM 1270 C C . LYS A 1 161 ? 4.854 -17.643 -0.568 1.00 96.88 161 LYS A C 1
ATOM 1272 O O . LYS A 1 161 ? 5.848 -17.941 -1.215 1.00 96.88 161 LYS A O 1
ATOM 1277 N N . ALA A 1 162 ? 4.187 -16.502 -0.739 1.00 93.81 162 AL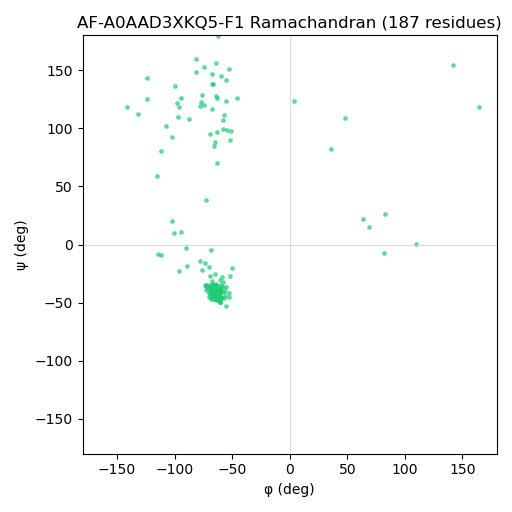A A N 1
ATOM 1278 C CA . ALA A 1 162 ? 4.548 -15.518 -1.759 1.00 93.81 162 ALA A CA 1
ATOM 1279 C C . ALA A 1 162 ? 5.974 -14.970 -1.569 1.00 93.81 162 ALA A C 1
ATOM 1281 O O . ALA A 1 162 ? 6.700 -14.792 -2.541 1.00 93.81 162 ALA A O 1
ATOM 1282 N N . LEU A 1 163 ? 6.404 -14.748 -0.321 1.00 94.94 163 LEU A N 1
ATOM 1283 C CA . LEU A 1 163 ? 7.781 -14.366 -0.003 1.00 94.94 163 LEU A CA 1
ATOM 1284 C C . LEU A 1 163 ? 8.765 -15.456 -0.445 1.00 94.94 163 LEU A C 1
ATOM 1286 O O . LEU A 1 163 ? 9.733 -15.144 -1.132 1.00 94.94 163 LEU A O 1
ATOM 1290 N N . ALA A 1 164 ? 8.506 -16.722 -0.107 1.00 95.19 164 ALA A N 1
ATOM 1291 C CA . ALA A 1 164 ? 9.369 -17.833 -0.509 1.00 95.19 164 ALA A CA 1
ATOM 1292 C C . ALA A 1 164 ? 9.447 -17.991 -2.040 1.00 95.19 164 ALA A C 1
ATOM 1294 O O . ALA A 1 164 ? 10.520 -18.243 -2.584 1.00 95.19 164 ALA A O 1
ATOM 1295 N N . GLU A 1 165 ? 8.328 -17.808 -2.744 1.00 93.88 165 GLU A N 1
ATOM 1296 C CA . GLU A 1 165 ? 8.271 -17.829 -4.210 1.00 93.88 165 GLU A CA 1
ATOM 1297 C C . GLU A 1 165 ? 9.061 -16.668 -4.832 1.00 93.88 165 GLU A C 1
ATOM 1299 O O . GLU A 1 165 ? 9.838 -16.888 -5.762 1.00 93.88 165 GLU A O 1
ATOM 1304 N N . ALA A 1 166 ? 8.927 -15.452 -4.294 1.00 91.31 166 ALA A N 1
ATOM 1305 C CA . ALA A 1 166 ? 9.682 -14.284 -4.745 1.00 91.31 166 ALA A CA 1
ATOM 1306 C C . ALA A 1 166 ? 11.193 -14.445 -4.501 1.00 91.31 166 ALA A C 1
ATOM 1308 O O . ALA A 1 166 ? 12.001 -14.145 -5.380 1.00 91.31 166 ALA A O 1
ATOM 1309 N N . GLU A 1 167 ? 11.592 -14.981 -3.344 1.00 91.06 167 GLU A N 1
ATOM 1310 C CA . GLU A 1 167 ? 12.997 -15.274 -3.042 1.00 91.06 167 GLU A CA 1
ATOM 1311 C C . GLU A 1 167 ? 13.565 -16.370 -3.961 1.00 91.06 167 GLU A C 1
ATOM 1313 O O . GLU A 1 167 ? 14.686 -16.235 -4.457 1.00 91.06 167 GLU A O 1
ATOM 1318 N N . ALA A 1 168 ? 12.790 -17.418 -4.266 1.00 92.25 168 ALA A N 1
ATOM 1319 C CA . ALA A 1 168 ? 13.186 -18.461 -5.215 1.00 92.25 168 ALA A CA 1
ATOM 1320 C C . ALA A 1 168 ? 13.307 -17.932 -6.657 1.00 92.25 168 ALA A C 1
ATOM 1322 O O . ALA A 1 168 ? 14.246 -18.290 -7.379 1.00 92.25 168 ALA A O 1
ATOM 1323 N N . ALA A 1 169 ? 12.395 -17.049 -7.075 1.00 88.69 169 ALA A N 1
ATOM 1324 C CA . ALA A 1 169 ? 12.459 -16.375 -8.368 1.00 88.69 169 ALA A CA 1
ATOM 1325 C C . ALA A 1 169 ? 13.697 -15.468 -8.462 1.00 88.69 169 ALA A C 1
ATOM 1327 O O . ALA A 1 169 ? 14.432 -15.536 -9.449 1.00 88.69 169 ALA A O 1
ATOM 1328 N N . HIS A 1 170 ? 13.995 -14.699 -7.410 1.00 87.19 170 HIS A N 1
ATOM 1329 C CA . HIS A 1 170 ? 15.198 -13.870 -7.322 1.00 87.19 170 HIS A CA 1
ATOM 1330 C C . HIS A 1 170 ? 16.490 -14.705 -7.355 1.00 87.19 170 HIS A C 1
ATOM 1332 O O . HIS A 1 170 ? 17.432 -14.383 -8.086 1.00 87.19 170 HIS A O 1
ATOM 1338 N N . ALA A 1 171 ? 16.542 -15.819 -6.619 1.00 89.12 171 ALA A N 1
ATOM 1339 C CA . ALA A 1 171 ? 17.673 -16.746 -6.650 1.00 89.12 171 ALA A CA 1
ATOM 1340 C C . ALA A 1 171 ? 17.887 -17.339 -8.055 1.00 89.12 171 ALA A C 1
ATOM 1342 O O . ALA A 1 171 ? 19.015 -17.408 -8.539 1.00 89.12 171 ALA A O 1
ATOM 1343 N N . SER A 1 172 ? 16.806 -17.700 -8.748 1.00 86.75 172 SER A N 1
ATOM 1344 C CA . SER A 1 172 ? 16.871 -18.237 -10.112 1.00 86.75 172 SER A CA 1
ATOM 1345 C C . SER A 1 172 ? 17.326 -17.180 -11.125 1.00 86.75 172 SER A C 1
ATOM 1347 O O . SER A 1 172 ? 18.195 -17.450 -11.956 1.00 86.75 172 SER A O 1
ATOM 1349 N N . ALA A 1 173 ? 16.793 -15.958 -11.030 1.00 86.94 173 ALA A N 1
ATOM 1350 C CA . ALA A 1 173 ? 17.155 -14.842 -11.902 1.00 86.94 173 ALA A CA 1
ATOM 1351 C C . ALA A 1 173 ? 18.617 -14.405 -11.703 1.00 86.94 173 ALA A C 1
ATOM 1353 O O . ALA A 1 173 ? 19.353 -14.223 -12.675 1.00 86.94 173 ALA A O 1
ATOM 1354 N N . SER A 1 174 ? 19.071 -14.300 -10.451 1.00 86.44 174 SER A N 1
ATOM 1355 C CA . SER A 1 174 ? 20.468 -13.979 -10.135 1.00 86.44 174 SER A CA 1
ATOM 1356 C C . SER A 1 174 ? 21.433 -15.065 -10.624 1.00 86.44 174 SER A C 1
ATOM 1358 O O . SER A 1 174 ? 22.439 -14.741 -11.257 1.00 86.44 174 SER A O 1
ATOM 1360 N N . HIS A 1 175 ? 21.111 -16.351 -10.441 1.00 87.75 175 HIS A N 1
ATOM 1361 C CA . HIS A 1 175 ? 21.910 -17.450 -10.993 1.00 87.75 175 HIS A CA 1
ATOM 1362 C C . HIS A 1 175 ? 21.971 -17.429 -12.525 1.00 87.75 175 HIS A C 1
ATOM 1364 O O . HIS A 1 175 ? 23.050 -17.612 -13.095 1.00 87.75 175 HIS A O 1
ATOM 1370 N N . ALA A 1 176 ? 20.845 -17.177 -13.197 1.00 88.00 176 ALA A N 1
ATOM 1371 C CA . ALA A 1 176 ? 20.794 -17.074 -14.653 1.00 88.00 176 ALA A CA 1
ATOM 1372 C C . ALA A 1 176 ? 21.684 -15.934 -15.171 1.00 88.00 176 ALA A C 1
ATOM 1374 O O . ALA A 1 176 ? 22.408 -16.109 -16.151 1.00 88.00 176 ALA A O 1
ATOM 1375 N N . LEU A 1 177 ? 21.691 -14.790 -14.483 1.00 84.19 177 LEU A N 1
ATOM 1376 C CA . LEU A 1 177 ? 22.563 -13.665 -14.809 1.00 84.19 177 LEU A CA 1
ATOM 1377 C C . LEU A 1 177 ? 24.043 -13.974 -14.629 1.00 84.19 177 LEU A C 1
ATOM 1379 O O . LEU A 1 177 ? 24.842 -13.718 -15.530 1.00 84.19 177 LEU A O 1
ATOM 1383 N N . VAL A 1 178 ? 24.405 -14.579 -13.499 1.00 87.75 178 VAL A N 1
ATOM 1384 C CA . VAL A 1 178 ? 25.788 -14.986 -13.229 1.00 87.75 178 VAL A CA 1
ATOM 1385 C C . VAL A 1 178 ? 26.279 -15.987 -14.280 1.00 87.75 178 VAL A C 1
ATOM 1387 O O . VAL A 1 178 ? 27.427 -15.901 -14.716 1.00 87.75 178 VAL A O 1
ATOM 1390 N N . ASN A 1 179 ? 25.428 -16.915 -14.721 1.00 87.38 179 ASN A N 1
ATOM 1391 C CA . ASN A 1 179 ? 25.777 -17.875 -15.767 1.00 87.38 179 ASN A CA 1
ATOM 1392 C C . ASN A 1 179 ? 25.949 -17.198 -17.137 1.00 87.38 179 ASN A C 1
ATOM 1394 O O . ASN A 1 179 ? 26.986 -17.397 -17.769 1.00 87.38 179 ASN A O 1
ATOM 1398 N N . LYS A 1 180 ? 25.020 -16.318 -17.546 1.00 87.81 180 LYS A N 1
ATOM 1399 C CA . LYS A 1 180 ? 25.145 -15.508 -18.777 1.00 87.81 180 LYS A CA 1
ATOM 1400 C C . LYS A 1 180 ? 26.440 -14.681 -18.788 1.00 87.81 180 LYS A C 1
ATOM 1402 O O . LYS A 1 180 ? 27.100 -14.569 -19.821 1.00 87.81 180 LYS A O 1
ATOM 1407 N N . ASP A 1 181 ? 26.828 -14.105 -17.650 1.00 86.31 181 ASP A N 1
ATOM 1408 C CA . ASP A 1 181 ? 28.065 -13.325 -17.527 1.00 86.31 181 ASP A CA 1
ATOM 1409 C C . ASP A 1 181 ? 29.326 -14.200 -17.638 1.00 86.31 181 ASP A C 1
ATOM 1411 O O . ASP A 1 181 ? 30.314 -13.787 -18.256 1.00 86.31 181 ASP A O 1
ATOM 1415 N N . LYS A 1 182 ? 29.299 -15.426 -17.095 1.00 88.69 182 LYS A N 1
ATOM 1416 C CA . LYS A 1 182 ? 30.386 -16.409 -17.254 1.00 88.69 182 LYS A CA 1
ATOM 1417 C C . LYS A 1 182 ? 30.532 -16.870 -18.705 1.00 88.69 182 LYS A C 1
ATOM 1419 O O . LYS A 1 182 ? 31.648 -16.868 -19.217 1.00 88.69 182 LYS A O 1
ATOM 1424 N N . GLU A 1 183 ? 29.431 -17.188 -19.382 1.00 87.19 183 GLU A N 1
ATOM 1425 C CA . GLU A 1 183 ? 29.431 -17.594 -20.796 1.00 87.19 183 GLU A CA 1
ATOM 1426 C C . GLU A 1 183 ? 29.996 -16.495 -21.701 1.00 87.19 183 GLU A C 1
ATOM 1428 O O . GLU A 1 183 ? 30.896 -16.745 -22.501 1.00 87.19 183 GLU A O 1
ATOM 1433 N N . LYS A 1 184 ? 29.560 -15.242 -21.512 1.00 87.94 184 LYS A N 1
ATOM 1434 C CA . LYS A 1 184 ? 30.126 -14.085 -22.227 1.00 87.94 184 LYS A CA 1
ATOM 1435 C C . LYS A 1 184 ? 31.615 -13.890 -21.958 1.00 87.94 184 LYS A C 1
ATOM 1437 O O . LYS A 1 184 ? 32.312 -13.343 -22.805 1.00 87.94 184 LYS A O 1
ATOM 1442 N N . ARG A 1 185 ? 32.108 -14.259 -20.773 1.00 87.31 185 ARG A N 1
ATOM 1443 C CA . ARG A 1 185 ? 33.536 -14.180 -20.444 1.00 87.31 185 ARG A CA 1
ATOM 1444 C C . ARG A 1 185 ? 34.337 -15.273 -21.150 1.00 87.31 185 ARG A C 1
ATOM 1446 O O . ARG A 1 185 ? 35.466 -15.000 -21.540 1.00 87.31 185 ARG A O 1
ATOM 1453 N N . TRP A 1 186 ? 33.764 -16.462 -21.323 1.00 84.38 186 TRP A N 1
ATOM 1454 C CA . TRP A 1 186 ? 34.385 -17.551 -22.079 1.00 84.38 186 TRP A CA 1
ATOM 1455 C C . TRP A 1 186 ? 34.381 -17.301 -23.588 1.00 84.38 186 TRP A C 1
ATOM 1457 O O . TRP A 1 186 ? 35.404 -17.512 -24.214 1.00 84.38 186 TRP A O 1
ATOM 1467 N N . LEU A 1 187 ? 33.305 -16.744 -24.149 1.00 80.38 187 LEU A N 1
ATOM 1468 C CA . LEU A 1 187 ? 33.196 -16.389 -25.577 1.00 80.38 187 LEU A CA 1
ATOM 1469 C C . LEU A 1 187 ? 34.111 -15.230 -26.030 1.00 80.38 187 LEU A C 1
ATOM 1471 O O . LEU A 1 187 ? 34.108 -14.871 -27.205 1.00 80.38 187 LEU A O 1
ATOM 1475 N N . LYS A 1 188 ? 34.845 -14.592 -25.110 1.00 77.88 188 LYS A N 1
ATOM 1476 C CA . LYS A 1 188 ? 35.804 -13.512 -25.413 1.00 77.88 188 LYS A CA 1
ATOM 1477 C C . LYS A 1 188 ? 37.227 -14.014 -25.691 1.00 77.88 188 LYS A C 1
ATOM 1479 O O . LYS A 1 188 ? 38.081 -13.181 -25.991 1.00 77.88 188 LYS A O 1
ATOM 1484 N N . PHE A 1 189 ? 37.471 -15.317 -25.571 1.00 59.72 189 PHE A N 1
ATOM 1485 C CA . PHE A 1 189 ? 38.741 -15.988 -25.859 1.00 59.72 189 PHE A CA 1
ATOM 1486 C C . PHE A 1 189 ? 38.518 -17.098 -26.884 1.00 59.72 189 PHE A C 1
ATOM 1488 O O . PHE A 1 189 ? 39.488 -17.393 -27.614 1.00 59.72 189 PHE A O 1
#

Solvent-accessible surface area (backbone atoms only — not comparable to full-atom values): 11400 Å² total; per-residue (Å²): 120,58,59,84,60,31,43,47,93,97,27,38,58,27,92,84,38,71,25,79,86,67,80,81,87,80,83,84,73,64,89,97,61,58,73,67,57,55,56,54,48,57,55,46,69,74,69,63,91,70,82,89,73,89,75,69,101,73,55,66,70,62,52,49,52,52,54,52,50,52,52,48,53,54,50,52,56,56,69,68,43,89,41,73,67,57,53,50,50,52,52,50,51,55,52,48,48,71,75,72,56,82,88,79,88,74,74,89,67,84,74,71,82,42,76,66,54,59,53,51,51,53,51,51,51,50,53,43,51,56,49,42,53,55,30,50,51,50,30,66,74,27,70,86,41,62,72,60,22,54,54,33,48,52,50,36,53,53,46,52,49,52,43,52,51,50,52,51,50,48,53,51,52,51,51,52,48,56,49,54,55,50,50,58,58,57,76,73,114

pLDDT: mean 77.48, std 15.64, range [34.78, 96.88]

Nearest PDB structures (foldseek):
  4tko-assembly1_B  TM=3.403E-01  e=8.039E+00  Aquifex aeolicus VF5

Mean predicted aligned error: 20.92 Å

Foldseek 3Di:
DQVVQPQDVPQGGDVVSPDPPDDDDDDDDPPPDDVVVVVVVVVVVVPDPDDDDDDDPDCPVVVVVVVVVVVVVVVVVVVPPCDPVNVVVVVVVVVVCVVPDDDDDDDDPPPPLPVVVLVVLVVVLVVLVVVLVVLVVQLVVCVVPVVSNVVSVVVNVVSVVVSVVSVVVSVVSVVVVVVVVVVVVVVVD

InterPro domains:
  IPR000467 G-patch domain [PF01585] (1-36)
  IPR000467 G-patch domain [PS50174] (1-40)
  IPR000467 G-patch domain [SM00443] (1-38)

Sequence (189 aa):
MMANMGYREGMGLGVYGQGMVDPISVKVLPAKQSLDHALQCSQKEGEEKESKKKHGRGGKRKRGKKFAEAARAANEEEELRPDVFSLINNQLAMHAESIGGGLVKKTVEEKKDDRRSLIAWEDEVKVLRIRVEKLEEMVDRNKKEKVVYDSAMRKLIETRKALAEAEAAHASASHALVNKDKEKRWLKF